Protein AF-A0A380ANF8-F1 (afdb_monomer_lite)

Secondary structure (DSSP, 8-state):
----HHHHHHHHHHHHHTTS--GGG---EEEEEETTTTEEEEEE-TTS---SSHHHHHHHHHHHHHHHHHHHHHHHHTT-PEEEEE--SSS-SEEEEE-S-----HHHHHHHHHHHHH-----SPPP-PPPPHHHHHHHHHTTTTSSEEEEEE-SHHHHHHHHHHHHHHHHHHHH-HHHHHHHHHTEE--TTS--SSSEETHHHHSS--HHHHHHHHHHT-GGGHHHHHHTTHHHHHHHHHHHHHHT-S-EEEEEE-----PPPP-----------------TTS---------PPP---------------------------------------

Foldseek 3Di:
DPPPVLVVLLVVLLVLLLLQDAVLQLSQWDKDADPVVQKIFIAGNPVSQDDLDPVRVVRSVVSSVSSVVSSQQLCVLQQFHKDKDADPDPGTGIMIGTDHGDDHNPVSNVVSSVCSVVDDDQLFADALDAQDPVNVVVVQVVCVPHLKGKDKDQDLVVLLVVLVVQLVCQLVCLLRLSSLQSSLVLEDLDPVDDDSGGDYPCSNVNDDDNVVSVCCCPLSPSVCSVVCVVVVVSNVVSNVSSVRSSNYSIDMDMDRDPPPDDDDDDDDDDDDDDDDDDDDDDPPPDDDDDDDDDDDDDDDDDDDDDDDDDDDDDDDDDDDDDDDDDDDDDDDDDDD

Radius of gyration: 26.99 Å; chains: 1; bounding box: 81×61×78 Å

Structure (mmCIF, N/CA/C/O backbone):
data_AF-A0A380ANF8-F1
#
_entry.id   AF-A0A380ANF8-F1
#
loop_
_atom_site.group_PDB
_atom_site.id
_atom_site.type_symbol
_atom_site.label_atom_id
_atom_site.label_alt_id
_atom_site.label_comp_id
_atom_site.label_asym_id
_atom_site.label_entity_id
_atom_site.label_seq_id
_atom_site.pdbx_PDB_ins_code
_atom_site.Cartn_x
_atom_site.Cartn_y
_atom_site.Cartn_z
_atom_site.occupancy
_atom_site.B_iso_or_equiv
_atom_site.auth_seq_id
_atom_site.auth_comp_id
_atom_site.auth_asym_id
_atom_site.auth_atom_id
_atom_site.pdbx_PDB_model_num
ATOM 1 N N . MET A 1 1 ? 20.528 -21.297 -20.628 1.00 42.06 1 MET A N 1
ATOM 2 C CA . MET A 1 1 ? 19.309 -20.733 -20.014 1.00 42.06 1 MET A CA 1
ATOM 3 C C . MET A 1 1 ? 19.573 -19.270 -19.718 1.00 42.06 1 MET A C 1
ATOM 5 O O . MET A 1 1 ? 20.268 -18.966 -18.759 1.00 42.06 1 MET A O 1
ATOM 9 N N . THR A 1 2 ? 19.124 -18.373 -20.590 1.00 47.69 2 THR A N 1
ATOM 10 C CA . THR A 1 2 ? 19.230 -16.928 -20.368 1.00 47.69 2 THR A CA 1
ATOM 11 C C . THR A 1 2 ? 18.183 -16.575 -19.318 1.00 47.69 2 THR A C 1
ATOM 13 O O . THR A 1 2 ? 16.993 -16.635 -19.606 1.00 47.69 2 THR A O 1
ATOM 16 N N . GLN A 1 3 ? 18.601 -16.318 -18.077 1.00 57.50 3 GLN A N 1
ATOM 17 C CA . GLN A 1 3 ? 17.704 -15.770 -17.058 1.00 57.50 3 GLN A CA 1
ATOM 18 C C . GLN A 1 3 ? 17.073 -14.495 -17.631 1.00 57.50 3 GLN A C 1
ATOM 20 O O . GLN A 1 3 ? 17.804 -13.592 -18.040 1.00 57.50 3 GLN A O 1
ATOM 25 N N . ASP A 1 4 ? 15.740 -14.426 -17.695 1.00 82.50 4 ASP A N 1
ATOM 26 C CA . ASP A 1 4 ? 15.052 -13.186 -18.055 1.00 82.50 4 ASP A CA 1
ATOM 27 C C . ASP A 1 4 ? 15.342 -12.166 -16.948 1.00 82.50 4 ASP A C 1
ATOM 29 O O . ASP A 1 4 ? 14.744 -12.199 -15.871 1.00 82.50 4 ASP A O 1
ATOM 33 N N . LEU A 1 5 ? 16.326 -11.295 -17.195 1.00 87.56 5 LEU A N 1
ATOM 34 C CA . LEU A 1 5 ? 16.776 -10.264 -16.256 1.00 87.56 5 LEU A CA 1
ATOM 35 C C . LEU A 1 5 ? 15.604 -9.401 -15.777 1.00 87.56 5 LEU A C 1
ATOM 37 O O . LEU A 1 5 ? 15.584 -8.977 -14.623 1.00 87.56 5 LEU A O 1
ATOM 41 N N . PHE A 1 6 ? 14.603 -9.201 -16.639 1.00 93.94 6 PHE A N 1
ATOM 42 C CA . PHE A 1 6 ? 13.384 -8.499 -16.274 1.00 93.94 6 PHE A CA 1
ATOM 43 C C . PHE A 1 6 ? 12.559 -9.281 -15.249 1.00 93.94 6 PHE A C 1
ATOM 45 O O . PHE A 1 6 ? 12.148 -8.703 -14.250 1.00 93.94 6 PHE A O 1
ATOM 52 N N . ALA A 1 7 ? 12.337 -10.584 -15.450 1.00 94.00 7 ALA A N 1
ATOM 53 C CA . ALA A 1 7 ? 11.575 -11.404 -14.507 1.00 94.00 7 ALA A CA 1
ATOM 54 C C . ALA A 1 7 ? 12.236 -11.437 -13.118 1.00 94.00 7 ALA A C 1
ATOM 56 O O . ALA A 1 7 ? 11.549 -11.344 -12.101 1.00 94.00 7 ALA A O 1
ATOM 57 N N . ALA A 1 8 ? 13.571 -11.491 -13.067 1.00 94.12 8 ALA A N 1
ATOM 58 C CA . ALA A 1 8 ? 14.316 -11.399 -11.813 1.00 94.12 8 ALA A CA 1
ATOM 59 C C . ALA A 1 8 ? 14.151 -10.025 -11.135 1.00 94.12 8 ALA A C 1
ATOM 61 O O . ALA A 1 8 ? 13.889 -9.963 -9.932 1.00 94.12 8 ALA A O 1
ATOM 62 N N . ALA A 1 9 ? 14.255 -8.929 -11.896 1.00 96.25 9 ALA A N 1
ATOM 63 C CA . ALA A 1 9 ? 14.026 -7.577 -11.382 1.00 96.25 9 ALA A CA 1
ATOM 64 C C . ALA A 1 9 ? 12.574 -7.377 -10.911 1.00 96.25 9 ALA A C 1
ATOM 66 O O . ALA A 1 9 ? 12.342 -6.780 -9.861 1.00 96.25 9 ALA A O 1
ATOM 67 N N . LEU A 1 10 ? 11.603 -7.926 -11.647 1.00 97.75 10 LEU A N 1
ATOM 68 C CA . LEU A 1 10 ? 10.187 -7.905 -11.295 1.00 97.75 10 LEU A CA 1
ATOM 69 C C . LEU A 1 10 ? 9.947 -8.620 -9.967 1.00 97.75 10 LEU A C 1
ATOM 71 O O . LEU A 1 10 ? 9.291 -8.055 -9.098 1.00 97.75 10 LEU A O 1
ATOM 75 N N . GLN A 1 11 ? 10.505 -9.818 -9.781 1.00 97.50 11 GLN A N 1
ATOM 76 C CA . GLN A 1 11 ? 10.357 -10.562 -8.530 1.00 97.50 11 GLN A CA 1
ATOM 77 C C . GLN A 1 11 ? 10.924 -9.781 -7.336 1.00 97.50 11 GLN A C 1
ATOM 79 O O . GLN A 1 11 ? 10.231 -9.611 -6.336 1.00 97.50 11 GLN A O 1
ATOM 84 N N . GLN A 1 12 ? 12.135 -9.226 -7.462 1.00 97.56 12 GLN A N 1
ATOM 85 C CA . GLN A 1 12 ? 12.732 -8.399 -6.404 1.00 97.56 12 GLN A CA 1
ATOM 86 C C . GLN A 1 12 ? 11.874 -7.170 -6.084 1.00 97.56 12 GLN A C 1
ATOM 88 O O . GLN A 1 12 ? 11.664 -6.832 -4.918 1.00 97.56 12 GLN A O 1
ATOM 93 N N . ALA A 1 13 ? 11.349 -6.508 -7.116 1.00 98.44 13 ALA A N 1
ATOM 94 C CA . ALA A 1 13 ? 10.482 -5.356 -6.938 1.00 98.44 13 ALA A CA 1
ATOM 95 C C . ALA A 1 13 ? 9.154 -5.745 -6.264 1.00 98.44 13 ALA A C 1
ATOM 97 O O . ALA A 1 13 ? 8.689 -5.005 -5.402 1.00 98.44 13 ALA A O 1
ATOM 98 N N . VAL A 1 14 ? 8.574 -6.912 -6.572 1.00 98.31 14 VAL A N 1
ATOM 99 C CA . VAL A 1 14 ? 7.374 -7.447 -5.899 1.00 98.31 14 VAL A CA 1
ATOM 100 C C . VAL A 1 14 ? 7.630 -7.707 -4.415 1.00 98.31 14 VAL A C 1
ATOM 102 O O . VAL A 1 14 ? 6.806 -7.314 -3.584 1.00 98.31 14 VAL A O 1
ATOM 105 N N . ASP A 1 15 ? 8.765 -8.319 -4.074 1.00 97.62 15 ASP A N 1
ATOM 106 C CA . ASP A 1 15 ? 9.126 -8.660 -2.691 1.00 97.62 15 ASP A CA 1
ATOM 107 C C . ASP A 1 15 ? 9.247 -7.418 -1.795 1.00 97.62 15 ASP A C 1
ATOM 109 O O . ASP A 1 15 ? 8.950 -7.466 -0.599 1.00 97.62 15 ASP A O 1
ATOM 113 N N . ILE A 1 16 ? 9.613 -6.278 -2.382 1.00 98.31 16 ILE A N 1
ATOM 114 C CA . ILE A 1 16 ? 9.647 -4.983 -1.699 1.00 98.31 16 ILE A CA 1
ATOM 115 C C . ILE A 1 16 ? 8.263 -4.313 -1.750 1.00 98.31 16 ILE A C 1
ATOM 117 O O . ILE A 1 16 ? 7.737 -3.891 -0.718 1.00 98.31 16 ILE A O 1
ATOM 121 N N . ALA A 1 17 ? 7.637 -4.241 -2.929 1.00 98.31 17 ALA A N 1
ATOM 122 C CA . ALA A 1 17 ? 6.385 -3.522 -3.165 1.00 98.31 17 ALA A CA 1
ATOM 123 C C . ALA A 1 17 ? 5.196 -4.089 -2.377 1.00 98.31 17 ALA A C 1
ATOM 125 O O . ALA A 1 17 ? 4.292 -3.329 -2.024 1.00 98.31 17 ALA A O 1
ATOM 126 N N . ARG A 1 18 ? 5.206 -5.384 -2.014 1.00 96.75 18 ARG A N 1
ATOM 127 C CA . ARG A 1 18 ? 4.188 -5.999 -1.131 1.00 96.75 18 ARG A CA 1
ATOM 128 C C . ARG A 1 18 ? 4.051 -5.316 0.237 1.00 96.75 18 ARG A C 1
ATOM 130 O O . ARG A 1 18 ? 3.068 -5.547 0.929 1.00 96.75 18 ARG A O 1
ATOM 137 N N . GLN A 1 19 ? 4.997 -4.462 0.628 1.00 96.56 19 GLN A N 1
ATOM 138 C CA . GLN A 1 19 ? 4.916 -3.639 1.841 1.00 96.56 19 GLN A CA 1
ATOM 139 C C . GLN A 1 19 ? 4.041 -2.381 1.679 1.00 96.56 19 GLN A C 1
ATOM 141 O O . GLN A 1 19 ? 3.907 -1.580 2.617 1.00 96.56 19 GLN A O 1
ATOM 146 N N . ALA A 1 20 ? 3.434 -2.183 0.505 1.00 97.19 20 ALA A N 1
ATOM 147 C CA . ALA A 1 20 ? 2.438 -1.149 0.279 1.00 97.19 20 ALA A CA 1
ATOM 148 C C . ALA A 1 20 ? 1.319 -1.210 1.342 1.00 97.19 20 ALA A C 1
ATOM 150 O O . ALA A 1 20 ? 0.868 -2.288 1.733 1.00 97.19 20 ALA A O 1
ATOM 151 N N . PRO A 1 21 ? 0.852 -0.064 1.863 1.00 96.31 21 PRO A N 1
ATOM 152 C CA . PRO A 1 21 ? -0.270 -0.052 2.788 1.00 96.31 21 PRO A CA 1
ATOM 153 C C . PRO A 1 21 ? -1.567 -0.465 2.079 1.00 96.31 21 PRO A C 1
ATOM 155 O O . PRO A 1 21 ? -1.837 -0.061 0.950 1.00 96.31 21 PRO A O 1
ATOM 158 N N . SER A 1 22 ? -2.409 -1.218 2.784 1.00 95.88 22 SER A N 1
ATOM 159 C CA . SER A 1 22 ? -3.764 -1.560 2.343 1.00 95.88 22 SER A CA 1
ATOM 160 C C . SER A 1 22 ? -4.745 -1.560 3.513 1.00 95.88 22 SER A C 1
ATOM 162 O O . SER A 1 22 ? -4.345 -1.732 4.672 1.00 95.88 22 SER A O 1
ATOM 164 N N . SER A 1 23 ? -6.035 -1.358 3.234 1.00 91.81 23 SER A N 1
ATOM 165 C CA . SER A 1 23 ? -7.080 -1.458 4.262 1.00 91.81 23 SER A CA 1
ATOM 166 C C . SER A 1 23 ? -7.048 -2.829 4.917 1.00 91.81 23 SER A C 1
ATOM 168 O O . SER A 1 23 ? -6.838 -3.842 4.251 1.00 91.81 23 SER A O 1
ATOM 170 N N . HIS A 1 24 ? -7.145 -2.844 6.247 1.00 91.56 24 HIS A N 1
ATOM 171 C CA . HIS A 1 24 ? -6.992 -4.044 7.079 1.00 91.56 24 HIS A CA 1
ATOM 172 C C . HIS A 1 24 ? -5.680 -4.811 6.867 1.00 91.56 24 HIS A C 1
ATOM 174 O O . HIS A 1 24 ? -5.546 -5.915 7.380 1.00 91.56 24 HIS A O 1
ATOM 180 N N . ASN A 1 25 ? -4.710 -4.234 6.148 1.00 95.56 25 ASN A N 1
ATOM 181 C CA . ASN A 1 25 ? -3.545 -4.940 5.625 1.00 95.56 25 ASN A CA 1
ATOM 182 C C . ASN A 1 25 ? -3.929 -6.208 4.826 1.00 95.56 25 ASN A C 1
ATOM 184 O O . ASN A 1 25 ? -3.264 -7.240 4.931 1.00 95.56 25 ASN A O 1
ATOM 188 N N . CYS A 1 26 ? -5.039 -6.156 4.075 1.00 95.81 26 CYS A N 1
ATOM 189 C CA . CYS A 1 26 ? -5.561 -7.303 3.327 1.00 95.81 26 CYS A CA 1
ATOM 190 C C . CYS A 1 26 ? -4.715 -7.670 2.100 1.00 95.81 26 CYS A C 1
ATOM 192 O O . CYS A 1 26 ? -4.770 -8.818 1.669 1.00 95.81 26 CYS A O 1
ATOM 194 N N . GLN A 1 27 ? -3.913 -6.730 1.583 1.00 96.75 27 GLN A N 1
ATOM 195 C CA . GLN A 1 27 ? -3.060 -6.893 0.397 1.00 96.75 27 GLN A CA 1
ATOM 196 C C . GLN A 1 27 ? -3.869 -7.391 -0.810 1.00 96.75 27 GLN A C 1
ATOM 198 O O . GLN A 1 27 ? -3.704 -8.527 -1.252 1.00 96.75 27 GLN A O 1
ATOM 203 N N . PRO A 1 28 ? -4.790 -6.562 -1.334 1.00 96.88 28 PRO A N 1
ATOM 204 C CA . PRO A 1 28 ? -5.820 -7.006 -2.266 1.00 96.88 28 PRO A CA 1
ATOM 205 C C . PRO A 1 28 ? -5.309 -7.129 -3.707 1.00 96.88 28 PRO A C 1
ATOM 207 O O . PRO A 1 28 ? -6.118 -7.145 -4.625 1.00 96.88 28 PRO A O 1
ATOM 210 N N . TRP A 1 29 ? -3.999 -7.152 -3.943 1.00 97.25 29 TRP A N 1
ATOM 211 C CA . TRP A 1 29 ? -3.413 -7.204 -5.280 1.00 97.25 29 TRP A CA 1
ATOM 212 C C . TRP A 1 29 ? -3.116 -8.643 -5.704 1.00 97.25 29 TRP A C 1
ATOM 214 O O . TRP A 1 29 ? -2.606 -9.455 -4.936 1.00 97.25 29 TRP A O 1
ATOM 224 N N . SER A 1 30 ? -3.384 -8.935 -6.971 1.00 96.44 30 SER A N 1
ATOM 225 C CA . SER A 1 30 ? -2.952 -10.144 -7.664 1.00 96.44 30 SER A CA 1
ATOM 226 C C . SER A 1 30 ? -2.144 -9.730 -8.886 1.00 96.44 30 SER A C 1
ATOM 228 O O . SER A 1 30 ? -2.654 -9.014 -9.750 1.00 96.44 30 SER A O 1
ATOM 230 N N . LEU A 1 31 ? -0.881 -10.149 -8.935 1.00 97.00 31 LEU A N 1
ATOM 231 C CA . LEU A 1 31 ? 0.023 -9.883 -10.045 1.00 97.00 31 LEU A CA 1
ATOM 232 C C . LEU A 1 31 ? 0.268 -11.184 -10.811 1.00 97.00 31 LEU A C 1
ATOM 234 O O . LEU A 1 31 ? 0.620 -12.198 -10.212 1.00 97.00 31 LEU A O 1
ATOM 238 N N . HIS A 1 32 ? 0.102 -11.144 -12.127 1.00 96.44 32 HIS A N 1
ATOM 239 C CA . HIS A 1 32 ? 0.449 -12.236 -13.030 1.00 96.44 32 HIS A CA 1
ATOM 240 C C . HIS A 1 32 ? 1.442 -11.720 -14.067 1.00 96.44 32 HIS A C 1
ATOM 242 O O . HIS A 1 32 ? 1.232 -10.635 -14.605 1.00 96.44 32 HIS A O 1
ATOM 248 N N . TYR A 1 33 ? 2.481 -12.492 -14.376 1.00 96.94 33 TYR A N 1
ATOM 249 C CA . TYR A 1 33 ? 3.428 -12.194 -15.448 1.00 96.94 33 TYR A CA 1
ATOM 250 C C . TYR A 1 33 ? 3.683 -13.455 -16.270 1.00 96.94 33 TYR A C 1
ATOM 252 O O . TYR A 1 33 ? 4.029 -14.499 -15.724 1.00 96.94 33 TYR A O 1
ATOM 260 N N . ASP A 1 34 ? 3.481 -13.337 -17.575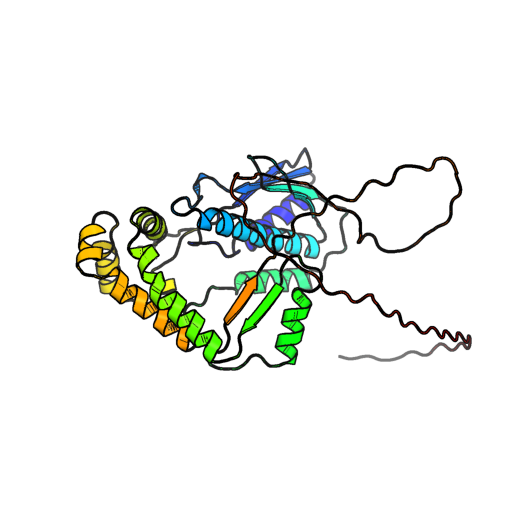 1.00 95.62 34 ASP A N 1
ATOM 261 C CA . ASP A 1 34 ? 3.801 -14.345 -18.574 1.00 95.62 34 ASP A CA 1
ATOM 262 C C . ASP A 1 34 ? 5.166 -13.992 -19.178 1.00 95.62 34 ASP A C 1
ATOM 264 O O . ASP A 1 34 ? 5.313 -12.944 -19.816 1.00 95.62 34 ASP A O 1
ATOM 268 N N . ALA A 1 35 ? 6.169 -14.836 -18.925 1.00 92.12 35 ALA A N 1
ATOM 269 C CA . ALA A 1 35 ? 7.541 -14.606 -19.369 1.00 92.12 35 ALA A CA 1
ATOM 270 C C . ALA A 1 35 ? 7.714 -14.805 -20.882 1.00 92.12 35 ALA A C 1
ATOM 272 O O . ALA A 1 35 ? 8.518 -14.100 -21.492 1.00 92.12 35 ALA A O 1
ATOM 273 N N . ASP A 1 36 ? 6.930 -15.700 -21.487 1.00 91.31 36 ASP A N 1
ATOM 274 C CA . ASP A 1 36 ? 6.995 -15.994 -22.919 1.00 91.31 36 ASP A CA 1
ATOM 275 C C . ASP A 1 36 ? 6.350 -14.855 -23.715 1.00 91.31 36 ASP A C 1
ATOM 277 O O . ASP A 1 36 ? 6.944 -14.312 -24.648 1.00 91.31 36 ASP A O 1
ATOM 281 N N . ALA A 1 37 ? 5.160 -14.418 -23.292 1.00 93.62 37 ALA A N 1
ATOM 282 C CA . ALA A 1 37 ? 4.463 -13.280 -23.891 1.00 93.62 37 ALA A CA 1
ATOM 283 C C . ALA A 1 37 ? 5.028 -11.917 -23.450 1.00 93.62 37 ALA A C 1
ATOM 285 O O . ALA A 1 37 ? 4.625 -10.881 -23.986 1.00 93.62 37 ALA A O 1
ATOM 286 N N . ARG A 1 38 ? 5.925 -11.902 -22.453 1.00 94.75 38 ARG A N 1
ATOM 287 C CA . ARG A 1 38 ? 6.490 -10.702 -21.810 1.00 94.75 38 ARG A CA 1
ATOM 288 C C . ARG A 1 38 ? 5.417 -9.686 -21.423 1.00 94.75 38 ARG A C 1
ATOM 290 O O . ARG A 1 38 ? 5.560 -8.482 -21.640 1.00 94.75 38 ARG A O 1
ATOM 297 N N . CYS A 1 39 ? 4.319 -10.174 -20.856 1.00 96.19 39 CYS A N 1
ATOM 298 C CA . CYS A 1 39 ? 3.182 -9.346 -20.480 1.00 96.19 39 CYS A CA 1
ATOM 299 C C . CYS A 1 39 ? 2.666 -9.720 -19.095 1.00 96.19 39 CYS A C 1
ATOM 301 O O . CYS A 1 39 ? 2.641 -10.884 -18.702 1.00 96.19 39 CYS A O 1
ATOM 303 N N . GLY A 1 40 ? 2.243 -8.718 -18.338 1.00 96.88 40 GLY A N 1
ATOM 304 C CA . GLY A 1 40 ? 1.709 -8.893 -17.003 1.00 96.88 40 GLY A CA 1
ATOM 305 C C . GLY A 1 40 ? 0.407 -8.146 -16.789 1.00 96.88 40 GLY A C 1
ATOM 306 O O . GLY A 1 40 ? 0.017 -7.268 -17.560 1.00 96.88 40 GLY A O 1
ATOM 307 N N . ARG A 1 41 ? -0.302 -8.543 -15.737 1.00 97.50 41 ARG A N 1
ATOM 308 C CA . ARG A 1 41 ? -1.602 -7.996 -15.349 1.00 97.50 41 ARG A CA 1
ATOM 309 C C . ARG A 1 41 ? -1.644 -7.813 -13.842 1.00 97.50 41 ARG A C 1
ATOM 311 O O . ARG A 1 41 ? -1.165 -8.670 -13.101 1.00 97.50 41 ARG A O 1
ATOM 318 N N . LEU A 1 42 ? -2.253 -6.716 -13.407 1.00 97.75 42 LEU A N 1
ATOM 319 C CA . LEU A 1 42 ? -2.595 -6.471 -12.008 1.00 97.75 42 LEU A CA 1
ATOM 320 C C . LEU A 1 42 ? -4.113 -6.505 -11.860 1.00 97.75 42 LEU A C 1
ATOM 322 O O . LEU A 1 42 ? -4.824 -5.808 -12.581 1.00 97.75 42 LEU A O 1
ATOM 326 N N . ALA A 1 43 ? -4.610 -7.274 -10.903 1.00 96.19 43 ALA A N 1
ATOM 327 C CA . ALA A 1 43 ? -6.026 -7.396 -10.587 1.00 96.19 43 ALA A CA 1
ATOM 328 C C . ALA A 1 43 ? -6.271 -7.276 -9.079 1.00 96.19 43 ALA A C 1
ATOM 330 O O . ALA A 1 43 ? -5.339 -7.364 -8.279 1.00 96.19 43 ALA A O 1
ATOM 331 N N . ILE A 1 44 ? -7.540 -7.118 -8.693 1.00 94.38 44 ILE A N 1
ATOM 332 C CA . ILE A 1 44 ? -7.946 -7.315 -7.298 1.00 94.38 44 ILE A CA 1
ATOM 333 C C . ILE A 1 44 ? -7.983 -8.820 -7.012 1.00 94.38 44 ILE A C 1
ATOM 335 O O . ILE A 1 44 ? -8.734 -9.551 -7.664 1.00 94.38 44 ILE A O 1
ATOM 339 N N . ASP A 1 45 ? -7.237 -9.274 -6.006 1.00 94.81 45 ASP A N 1
ATOM 340 C CA . ASP A 1 45 ? -7.378 -10.617 -5.449 1.00 94.81 45 ASP A CA 1
ATOM 341 C C . ASP A 1 45 ? -8.729 -10.735 -4.733 1.00 94.81 45 ASP A C 1
ATOM 343 O O . ASP A 1 45 ? -8.935 -10.248 -3.618 1.00 94.81 45 ASP A O 1
ATOM 347 N N . ARG A 1 46 ? -9.668 -11.427 -5.380 1.00 91.44 46 ARG A N 1
ATOM 348 C CA . ARG A 1 46 ? -11.019 -11.640 -4.852 1.00 91.44 46 ARG A CA 1
ATOM 349 C C . ARG A 1 46 ? -11.039 -12.479 -3.575 1.00 91.44 46 ARG A C 1
ATOM 351 O O . ARG A 1 46 ? -12.003 -12.365 -2.826 1.00 91.44 46 ARG A O 1
ATOM 358 N N . ARG A 1 47 ? -9.998 -13.271 -3.294 1.00 92.69 47 ARG A N 1
ATOM 359 C CA . ARG A 1 47 ? -9.883 -14.056 -2.050 1.00 92.69 47 ARG A CA 1
ATOM 360 C C . ARG A 1 47 ? -9.569 -13.179 -0.841 1.00 92.69 47 ARG A C 1
ATOM 362 O O . ARG A 1 47 ? -9.895 -13.555 0.279 1.00 92.69 47 ARG A O 1
ATOM 369 N N . ARG A 1 48 ? -8.954 -12.019 -1.076 1.00 93.19 48 ARG A N 1
ATOM 370 C CA . ARG A 1 48 ? -8.572 -11.026 -0.061 1.00 93.19 48 ARG A CA 1
ATOM 371 C C . ARG A 1 48 ? -9.454 -9.777 -0.105 1.00 93.19 48 ARG A C 1
ATOM 373 O O . ARG A 1 48 ? -9.168 -8.797 0.577 1.00 93.19 48 ARG A O 1
ATOM 380 N N . ALA A 1 49 ? -10.506 -9.793 -0.924 1.00 92.69 49 ALA A N 1
ATOM 381 C CA . ALA A 1 49 ? -11.340 -8.629 -1.145 1.00 92.69 49 ALA A CA 1
ATOM 382 C C . ALA A 1 49 ? -12.222 -8.319 0.071 1.00 92.69 49 ALA A C 1
ATOM 384 O O . ALA A 1 49 ? -12.932 -9.182 0.583 1.00 92.69 49 ALA A O 1
ATOM 385 N N . LEU A 1 50 ? -12.220 -7.051 0.464 1.00 93.62 50 LEU A N 1
ATOM 386 C CA . LEU A 1 50 ? -13.103 -6.480 1.470 1.00 93.62 50 LEU A CA 1
ATOM 387 C C . LEU A 1 50 ? -14.429 -6.078 0.816 1.00 93.62 50 LEU A C 1
ATOM 389 O O . LEU A 1 50 ? -14.445 -5.302 -0.141 1.00 93.62 50 LEU A O 1
ATOM 393 N N . GLN A 1 51 ? -15.542 -6.622 1.301 1.00 93.81 51 GLN A N 1
ATOM 394 C CA . GLN A 1 51 ? -16.856 -6.521 0.653 1.00 93.81 51 GLN A CA 1
ATOM 395 C C . GLN A 1 51 ? -17.949 -6.012 1.591 1.00 93.81 51 GLN A C 1
ATOM 397 O O . GL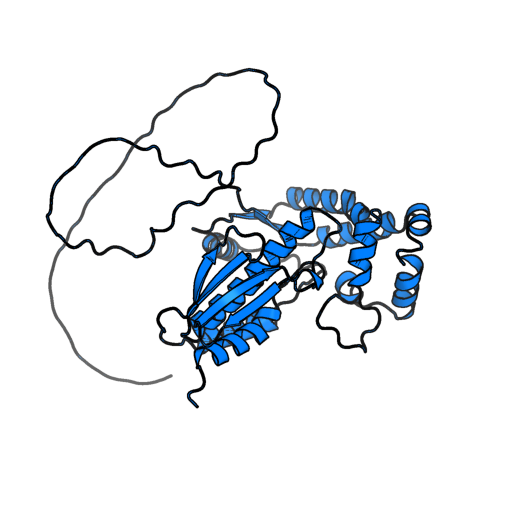N A 1 51 ? -19.101 -5.874 1.179 1.00 93.81 51 GLN A O 1
ATOM 402 N N . SER A 1 52 ? -17.622 -5.748 2.856 1.00 91.94 52 SER A N 1
ATOM 403 C CA . SER A 1 52 ? -18.629 -5.360 3.842 1.00 91.94 52 SER A CA 1
ATOM 404 C C . SER A 1 52 ? -19.254 -3.991 3.591 1.00 91.9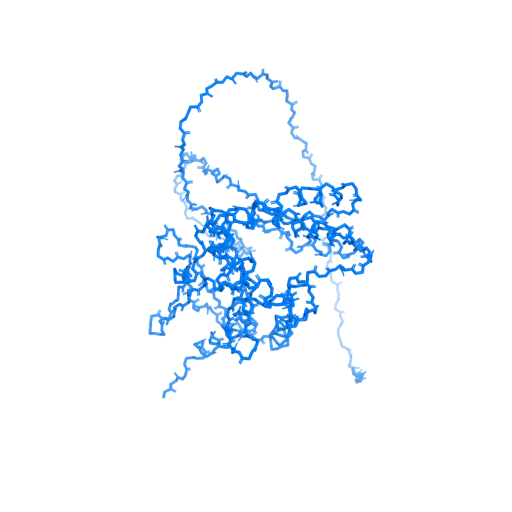4 52 SER A C 1
ATOM 406 O O . SER A 1 52 ? -20.418 -3.794 3.926 1.00 91.94 52 SER A O 1
ATOM 408 N N . LEU A 1 53 ? -18.511 -3.063 2.983 1.00 90.12 53 LEU A N 1
ATOM 409 C CA . LEU A 1 53 ? -18.961 -1.705 2.700 1.00 90.12 53 LEU A CA 1
ATOM 410 C C . LEU A 1 53 ? -18.576 -1.290 1.272 1.00 90.12 53 LEU A C 1
ATOM 412 O O . LEU A 1 53 ? -17.448 -1.550 0.848 1.00 90.12 53 LEU A O 1
ATOM 416 N N . PRO A 1 54 ? -19.434 -0.544 0.547 1.00 87.75 54 PRO A N 1
ATOM 417 C CA . PRO A 1 54 ? -19.111 -0.055 -0.798 1.00 87.75 54 PRO A CA 1
ATOM 418 C C . PRO A 1 54 ? -17.873 0.854 -0.871 1.00 87.75 54 PRO A C 1
ATOM 420 O O . PRO A 1 54 ? -17.292 1.037 -1.939 1.00 87.75 54 PRO A O 1
ATOM 423 N N . SER A 1 55 ? -17.472 1.484 0.239 1.00 87.19 55 SER A N 1
ATOM 424 C CA . SER A 1 55 ? -16.246 2.291 0.293 1.00 87.19 55 SER A CA 1
ATOM 425 C C . SER A 1 55 ? -14.978 1.450 0.159 1.00 87.19 55 SER A C 1
ATOM 427 O O . SER A 1 55 ? -13.997 1.949 -0.392 1.00 87.19 55 SER A O 1
ATOM 429 N N . LEU A 1 56 ? -15.004 0.186 0.592 1.00 90.31 56 LEU A N 1
ATOM 430 C CA . LEU A 1 56 ? -13.820 -0.671 0.658 1.00 90.31 56 LEU A CA 1
ATOM 431 C C . LEU A 1 56 ? -13.298 -1.048 -0.725 1.00 90.31 56 LEU A C 1
ATOM 433 O O . LEU A 1 56 ? -12.091 -1.150 -0.906 1.00 90.31 56 LEU A O 1
ATOM 437 N N . GLU A 1 57 ? -14.166 -1.145 -1.734 1.00 90.06 57 GLU A N 1
ATOM 438 C CA . GLU A 1 57 ? -13.720 -1.331 -3.118 1.00 90.06 57 GLU A CA 1
ATOM 439 C C . GLU A 1 57 ? -12.810 -0.183 -3.576 1.00 90.06 57 GLU A C 1
ATOM 441 O O . GLU A 1 57 ? -11.742 -0.418 -4.140 1.00 90.06 57 GLU A O 1
ATOM 446 N N . ARG A 1 58 ? -13.174 1.068 -3.262 1.00 90.56 58 ARG A N 1
ATOM 447 C CA . ARG A 1 58 ? -12.331 2.230 -3.584 1.00 90.56 58 ARG A CA 1
ATOM 448 C C . ARG A 1 58 ? -11.010 2.196 -2.824 1.00 90.56 58 ARG A C 1
ATOM 450 O O . ARG A 1 58 ? -9.978 2.536 -3.393 1.00 90.56 58 ARG A O 1
ATOM 457 N N . GLU A 1 59 ? -11.029 1.780 -1.563 1.00 92.94 59 GLU A N 1
ATOM 458 C CA . GLU A 1 59 ? -9.815 1.633 -0.758 1.00 92.94 59 GLU A CA 1
ATOM 459 C C . GLU A 1 59 ? -8.889 0.535 -1.291 1.00 92.94 59 GLU A C 1
ATOM 461 O O . GLU A 1 59 ? -7.673 0.723 -1.342 1.00 92.94 59 GLU A O 1
ATOM 466 N N . MET A 1 60 ? -9.446 -0.579 -1.768 1.00 94.38 60 MET A N 1
ATOM 467 C CA . MET A 1 60 ? -8.676 -1.645 -2.407 1.00 94.38 60 MET A CA 1
ATOM 468 C C . MET A 1 60 ? -8.069 -1.203 -3.737 1.00 94.38 60 MET A C 1
ATOM 470 O O . MET A 1 60 ? -6.907 -1.509 -3.997 1.00 94.38 60 MET A O 1
ATOM 474 N N . LEU A 1 61 ? -8.808 -0.446 -4.554 1.00 93.56 61 LEU A N 1
ATOM 475 C CA . LEU A 1 61 ? -8.277 0.138 -5.789 1.00 93.56 61 LEU A CA 1
ATOM 476 C C . LEU A 1 61 ? -7.101 1.079 -5.499 1.00 93.56 61 LEU A C 1
ATOM 478 O O . LEU A 1 61 ? -6.062 0.971 -6.147 1.00 93.56 61 LEU A O 1
ATOM 482 N N . MET A 1 62 ? -7.226 1.946 -4.487 1.00 94.19 62 MET A N 1
ATOM 483 C CA . MET A 1 62 ? -6.114 2.793 -4.036 1.00 94.19 62 MET A CA 1
ATOM 484 C C . MET A 1 62 ? -4.928 1.953 -3.552 1.00 94.19 62 MET A C 1
ATOM 486 O O . MET A 1 62 ? -3.792 2.243 -3.912 1.00 94.19 62 MET A O 1
ATOM 490 N N . SER A 1 63 ? -5.184 0.881 -2.799 1.00 96.69 63 SER A N 1
ATOM 491 C CA . SER A 1 63 ? -4.142 -0.033 -2.312 1.00 96.69 63 SER A CA 1
ATOM 492 C C . SER A 1 63 ? -3.376 -0.695 -3.466 1.00 96.69 63 SER A C 1
ATOM 494 O O . SER A 1 63 ? -2.149 -0.733 -3.445 1.00 96.69 63 SER A O 1
ATOM 496 N N . CYS A 1 64 ? -4.083 -1.164 -4.501 1.00 96.94 64 CYS A N 1
ATOM 497 C CA . CYS A 1 64 ? -3.465 -1.724 -5.706 1.00 96.94 64 CYS A CA 1
ATOM 498 C C . CYS A 1 64 ? -2.647 -0.673 -6.467 1.00 96.94 64 CYS A C 1
ATOM 500 O O . CYS A 1 64 ? -1.568 -0.988 -6.959 1.00 96.94 64 CYS A O 1
ATOM 502 N N . GLY A 1 65 ? -3.133 0.571 -6.531 1.00 95.81 65 GLY A N 1
ATOM 503 C CA . GLY A 1 65 ? -2.397 1.686 -7.124 1.00 95.81 65 GLY A CA 1
ATOM 504 C C . GLY A 1 65 ? -1.082 1.974 -6.399 1.00 95.81 65 GLY A C 1
ATOM 505 O O . GLY A 1 65 ? -0.054 2.108 -7.049 1.00 95.81 65 GLY A O 1
ATOM 506 N N . ILE A 1 66 ? -1.084 1.992 -5.061 1.00 97.19 66 ILE A N 1
ATOM 507 C CA . ILE A 1 66 ? 0.141 2.206 -4.269 1.00 97.19 66 ILE A CA 1
ATOM 508 C C . ILE A 1 66 ? 1.130 1.049 -4.462 1.00 97.19 66 ILE A C 1
ATOM 510 O O . ILE A 1 66 ? 2.317 1.288 -4.666 1.00 97.19 66 ILE A O 1
ATOM 514 N N . PHE A 1 67 ? 0.645 -0.198 -4.433 1.00 98.56 67 PHE A N 1
ATOM 515 C CA . PHE A 1 67 ? 1.465 -1.376 -4.726 1.00 98.56 67 PHE A CA 1
ATOM 516 C C . PHE A 1 67 ? 2.122 -1.284 -6.108 1.00 98.56 67 PHE A C 1
ATOM 518 O O . PHE A 1 67 ? 3.326 -1.502 -6.238 1.00 98.56 67 PHE A O 1
ATOM 525 N N . PHE A 1 68 ? 1.348 -0.929 -7.134 1.00 98.31 68 PHE A N 1
ATOM 526 C CA . PHE A 1 68 ? 1.862 -0.816 -8.494 1.00 98.31 68 PHE A CA 1
ATOM 527 C C . PHE A 1 68 ? 2.839 0.348 -8.664 1.00 98.31 68 PHE A C 1
ATOM 529 O O . PHE A 1 68 ? 3.829 0.205 -9.373 1.00 98.31 68 PHE A O 1
ATOM 536 N N . GLU A 1 69 ? 2.608 1.471 -7.985 1.00 97.12 69 GLU A N 1
ATOM 537 C CA . GLU A 1 69 ? 3.535 2.604 -7.988 1.00 97.12 69 GLU A CA 1
ATOM 538 C C . GLU A 1 69 ? 4.886 2.213 -7.376 1.00 97.12 69 GLU A C 1
ATOM 540 O O . GLU A 1 69 ? 5.928 2.479 -7.970 1.00 97.12 69 GLU A O 1
ATOM 545 N N . TYR A 1 70 ? 4.888 1.505 -6.238 1.00 98.50 70 TYR A N 1
ATOM 546 C CA . TYR A 1 70 ? 6.125 0.976 -5.646 1.00 98.50 70 TYR A CA 1
ATOM 547 C C . TYR A 1 70 ? 6.849 0.044 -6.616 1.00 98.50 70 TYR A C 1
ATOM 549 O O . TYR A 1 70 ? 8.049 0.200 -6.841 1.00 98.50 70 TYR A O 1
ATOM 557 N N . LEU A 1 71 ? 6.111 -0.890 -7.220 1.00 98.62 71 LEU A N 1
ATOM 558 C CA . LEU A 1 71 ? 6.642 -1.832 -8.201 1.00 98.62 71 LEU A CA 1
ATOM 559 C C . LEU A 1 71 ? 7.283 -1.105 -9.395 1.00 98.62 71 LEU A C 1
ATOM 561 O O . LEU A 1 71 ? 8.425 -1.387 -9.751 1.00 98.62 71 LEU A O 1
ATOM 565 N N . SER A 1 72 ? 6.560 -0.152 -9.987 1.00 98.31 72 SER A N 1
ATOM 566 C CA . SER A 1 72 ? 6.997 0.620 -11.151 1.00 98.31 72 SER A CA 1
ATOM 567 C C . SER A 1 72 ? 8.213 1.492 -10.832 1.00 98.31 72 SER A C 1
ATOM 569 O O . SER A 1 72 ? 9.152 1.546 -11.623 1.00 98.31 72 SER A O 1
ATOM 571 N N . ALA A 1 73 ? 8.233 2.153 -9.672 1.00 98.31 73 ALA A N 1
ATOM 572 C CA . ALA A 1 73 ? 9.348 2.999 -9.257 1.00 98.31 73 ALA A CA 1
ATOM 573 C C . ALA A 1 73 ? 10.631 2.185 -9.011 1.00 98.31 73 ALA A C 1
ATOM 575 O O . ALA A 1 73 ? 11.700 2.563 -9.491 1.00 98.31 73 ALA A O 1
ATOM 576 N N . LEU A 1 74 ? 10.528 1.035 -8.335 1.00 98.75 74 LEU A N 1
ATOM 577 C CA . LEU A 1 74 ? 11.658 0.123 -8.124 1.00 98.75 74 LEU A CA 1
ATOM 578 C C . LEU A 1 74 ? 12.215 -0.390 -9.457 1.00 98.75 74 LEU A C 1
ATOM 580 O O . LEU A 1 74 ? 13.422 -0.337 -9.687 1.00 98.75 74 LEU A O 1
ATOM 584 N N . LEU A 1 75 ? 11.338 -0.816 -10.366 1.00 98.44 75 LEU A N 1
ATOM 585 C CA . LEU A 1 75 ? 11.722 -1.276 -11.700 1.00 98.44 75 LEU A CA 1
ATOM 586 C C . LEU A 1 75 ? 12.389 -0.181 -12.541 1.00 98.44 75 LEU A C 1
ATOM 588 O O . LEU A 1 75 ? 13.396 -0.448 -13.200 1.00 98.44 75 LEU A O 1
ATOM 592 N N . ASN A 1 76 ? 11.895 1.057 -12.468 1.00 98.19 76 ASN A N 1
ATOM 593 C CA . ASN A 1 76 ? 12.538 2.206 -13.105 1.00 98.19 76 ASN A CA 1
ATOM 594 C C . ASN A 1 76 ? 13.960 2.419 -12.566 1.00 98.19 76 ASN A C 1
ATOM 596 O O . ASN A 1 76 ? 14.900 2.504 -13.357 1.00 98.19 76 ASN A O 1
ATOM 600 N N . CYS A 1 77 ? 14.153 2.442 -11.241 1.00 98.19 77 CYS A N 1
ATOM 601 C CA . CYS A 1 77 ? 15.489 2.572 -10.646 1.00 98.19 77 CYS A CA 1
ATOM 602 C C . CYS A 1 77 ? 16.403 1.381 -10.988 1.00 98.19 77 CYS A C 1
ATOM 604 O O . CYS A 1 77 ? 17.614 1.544 -11.111 1.00 98.19 77 CYS A O 1
ATOM 606 N N . ALA A 1 78 ? 15.843 0.187 -11.191 1.00 97.50 78 ALA A N 1
ATOM 607 C CA . ALA A 1 78 ? 16.580 -0.997 -11.631 1.00 97.50 78 ALA A CA 1
ATOM 608 C C . ALA A 1 78 ? 16.928 -0.993 -13.136 1.00 97.50 78 ALA A C 1
ATOM 610 O O . ALA A 1 78 ? 17.559 -1.936 -13.613 1.00 97.50 78 ALA A O 1
ATOM 611 N N . GLY A 1 79 ? 16.531 0.036 -13.895 1.00 97.50 79 GLY A N 1
ATOM 612 C CA . GLY A 1 79 ? 16.762 0.120 -15.340 1.00 97.50 79 GLY A CA 1
ATOM 613 C C . GLY A 1 79 ? 15.841 -0.777 -16.176 1.00 97.50 79 GLY A C 1
ATOM 614 O O . GLY A 1 79 ? 16.102 -0.994 -17.358 1.00 97.50 79 GLY A O 1
ATOM 615 N N . SER A 1 80 ? 14.765 -1.297 -15.580 1.00 97.38 80 SER A N 1
ATOM 616 C CA . SER A 1 80 ? 13.798 -2.220 -16.194 1.00 97.38 80 SER A CA 1
ATOM 617 C C . SER A 1 80 ? 12.377 -1.634 -16.198 1.00 97.38 80 SER A C 1
ATOM 619 O O . SER A 1 80 ? 11.475 -2.234 -15.616 1.00 97.38 80 SER A O 1
ATOM 621 N N . PRO A 1 81 ? 12.155 -0.454 -16.807 1.00 97.69 81 PRO A N 1
ATOM 622 C CA . PRO A 1 81 ? 10.890 0.266 -16.712 1.00 97.69 81 PRO A CA 1
ATOM 623 C C . PRO A 1 81 ? 9.703 -0.522 -17.277 1.00 97.69 81 PRO A C 1
ATOM 625 O O . PRO A 1 81 ? 9.854 -1.414 -18.115 1.00 97.69 81 PRO A O 1
ATOM 628 N N . LEU A 1 82 ? 8.500 -0.143 -16.845 1.00 97.81 82 LEU A N 1
ATOM 629 C CA . LEU A 1 82 ? 7.241 -0.709 -17.326 1.00 97.81 82 LEU A CA 1
ATOM 630 C C . LEU A 1 82 ? 6.550 0.224 -18.321 1.00 97.81 82 LEU A C 1
ATOM 632 O O . LEU A 1 82 ? 6.363 1.408 -18.050 1.00 97.81 82 LEU A O 1
ATOM 636 N N . ALA A 1 83 ? 6.066 -0.339 -19.425 1.00 97.62 83 ALA A N 1
ATOM 637 C CA . ALA A 1 83 ? 4.990 0.250 -20.210 1.00 97.62 83 ALA A CA 1
ATOM 638 C C . ALA A 1 83 ? 3.674 -0.353 -19.718 1.00 97.62 83 ALA A C 1
ATOM 640 O O . ALA A 1 83 ? 3.534 -1.574 -19.676 1.00 97.62 83 ALA A O 1
ATOM 641 N N . TRP A 1 84 ? 2.702 0.474 -19.342 1.00 97.31 84 TRP A N 1
ATOM 642 C CA . TRP A 1 84 ? 1.439 -0.008 -18.790 1.00 97.31 84 TRP A CA 1
ATOM 643 C C . TRP A 1 84 ? 0.256 0.842 -19.238 1.00 97.31 84 TRP A C 1
ATOM 645 O O . TRP A 1 84 ? 0.408 1.980 -19.683 1.00 97.31 84 TRP A O 1
ATOM 655 N N . ARG A 1 85 ? -0.943 0.269 -19.138 1.00 95.50 85 ARG A N 1
ATOM 656 C CA . ARG A 1 85 ? -2.204 0.957 -19.424 1.00 95.50 85 ARG A CA 1
ATOM 657 C C . ARG A 1 85 ? -3.313 0.456 -18.513 1.00 95.50 85 ARG A C 1
ATOM 659 O O . ARG A 1 85 ? -3.327 -0.715 -18.135 1.00 95.50 85 ARG A O 1
ATOM 666 N N . TRP A 1 86 ? -4.262 1.336 -18.222 1.00 93.19 86 TRP A N 1
ATOM 667 C CA . TRP A 1 86 ? -5.519 0.955 -17.589 1.00 93.19 86 TRP A CA 1
ATOM 668 C C . TRP A 1 86 ? -6.328 0.040 -18.500 1.00 93.19 86 TRP A C 1
ATOM 670 O O . TRP A 1 86 ? -6.359 0.227 -19.718 1.00 93.19 86 TRP A O 1
ATOM 680 N N . GLU A 1 87 ? -7.013 -0.915 -17.891 1.00 92.81 87 GLU A N 1
ATOM 681 C CA . GLU A 1 87 ? -7.890 -1.849 -18.579 1.00 92.81 87 GLU A CA 1
ATOM 682 C C . GLU A 1 87 ? -9.320 -1.625 -18.086 1.00 92.81 87 GLU A C 1
ATOM 684 O O . GLU A 1 87 ? -9.578 -1.480 -16.894 1.00 92.81 87 GLU A O 1
ATOM 689 N N . ASN A 1 88 ? -10.272 -1.577 -19.017 1.00 76.62 88 ASN A N 1
ATOM 690 C CA . ASN A 1 88 ? -11.687 -1.327 -18.708 1.00 76.62 88 ASN A CA 1
ATOM 691 C C . ASN A 1 88 ? -12.482 -2.635 -18.541 1.00 76.62 88 ASN A C 1
ATOM 693 O O . ASN A 1 88 ? -13.695 -2.669 -18.748 1.00 76.62 88 ASN A O 1
ATOM 697 N N . GLY A 1 89 ? -11.789 -3.733 -18.230 1.00 73.88 89 GLY A N 1
ATOM 698 C CA . GLY A 1 89 ? -12.361 -5.071 -18.132 1.00 73.88 89 GLY A CA 1
ATOM 699 C C . GLY A 1 89 ? -12.678 -5.483 -16.689 1.00 73.88 89 GLY A C 1
ATOM 700 O O . GLY A 1 89 ? -12.052 -5.001 -15.750 1.00 73.88 89 GLY A O 1
ATOM 701 N N . PRO A 1 90 ? -13.598 -6.441 -16.477 1.00 72.69 90 PRO A N 1
ATOM 702 C CA . PRO A 1 90 ? -13.961 -6.901 -15.132 1.00 72.69 90 PRO A CA 1
ATOM 703 C C . PRO A 1 90 ? -12.850 -7.710 -14.439 1.00 72.69 90 PRO A C 1
ATOM 705 O O . PRO A 1 90 ? -12.914 -7.950 -13.232 1.00 72.69 90 PRO A O 1
ATOM 708 N N . THR A 1 91 ? -11.857 -8.177 -15.203 1.00 82.50 91 THR A N 1
ATOM 709 C CA . THR A 1 91 ? -10.891 -9.189 -14.749 1.00 82.50 91 THR A CA 1
ATOM 710 C C . THR A 1 91 ? -9.593 -8.632 -14.170 1.00 82.50 91 THR A C 1
ATOM 712 O O . THR A 1 91 ? -8.996 -9.281 -13.320 1.00 82.50 91 THR A O 1
ATOM 715 N N . HIS A 1 92 ? -9.133 -7.467 -14.626 1.00 91.56 92 HIS A N 1
ATOM 716 C CA . HIS A 1 92 ? -7.860 -6.880 -14.207 1.00 91.56 92 HIS A CA 1
ATOM 717 C C . HIS A 1 92 ? -7.908 -5.358 -14.362 1.00 91.56 92 HIS A C 1
ATOM 719 O O . HIS A 1 92 ? -8.664 -4.840 -15.178 1.00 91.56 92 HIS A O 1
ATOM 725 N N . LEU A 1 93 ? -7.135 -4.660 -13.532 1.00 94.06 93 LEU A N 1
ATOM 726 C CA . LEU A 1 93 ? -7.103 -3.201 -13.424 1.00 94.06 93 LEU A CA 1
ATOM 727 C C . LEU A 1 93 ? -6.206 -2.572 -14.490 1.00 94.06 93 LEU A C 1
ATOM 729 O O . LEU A 1 93 ? -6.538 -1.538 -15.065 1.00 94.06 93 LEU A O 1
ATOM 733 N N . LEU A 1 94 ? -5.049 -3.188 -14.727 1.00 96.62 94 LEU A N 1
ATOM 734 C CA . LEU A 1 94 ? -4.071 -2.728 -15.702 1.00 96.62 94 LEU A CA 1
ATOM 735 C C . LEU A 1 94 ? -3.304 -3.905 -16.299 1.00 96.62 94 LEU A C 1
ATOM 737 O O . LEU A 1 94 ? -3.171 -4.966 -15.676 1.00 96.62 94 LEU A O 1
ATOM 741 N N . SER A 1 95 ? -2.788 -3.673 -17.499 1.00 97.31 95 SER A N 1
ATOM 742 C CA . SER A 1 95 ? -1.810 -4.527 -18.166 1.00 97.31 95 SER A CA 1
ATOM 743 C C . SER A 1 95 ? -0.477 -3.794 -18.226 1.00 97.31 95 SER A C 1
ATOM 745 O O . SER A 1 95 ? -0.450 -2.575 -18.415 1.00 97.31 95 SER A O 1
ATOM 747 N N . PHE A 1 96 ? 0.623 -4.529 -18.106 1.00 97.94 96 PHE A N 1
ATOM 748 C CA . PHE A 1 96 ? 1.974 -3.995 -18.227 1.00 97.94 96 PHE A CA 1
ATOM 749 C C . PHE A 1 96 ? 2.874 -4.918 -19.047 1.00 97.94 96 PHE A C 1
ATOM 751 O O . PHE A 1 96 ? 2.613 -6.110 -19.186 1.00 97.94 96 PHE A O 1
ATOM 758 N N . ALA A 1 97 ? 3.943 -4.359 -19.591 1.00 97.75 97 ALA A N 1
ATOM 759 C CA . ALA A 1 97 ? 5.003 -5.068 -20.287 1.00 97.75 97 ALA A CA 1
ATOM 760 C C . ALA A 1 97 ? 6.343 -4.361 -20.016 1.00 97.75 97 ALA A C 1
ATOM 762 O O . ALA A 1 97 ? 6.344 -3.177 -19.661 1.00 97.75 97 ALA A O 1
ATOM 763 N N . PRO A 1 98 ? 7.483 -5.046 -20.187 1.00 97.44 98 PRO A N 1
ATOM 764 C CA . PRO A 1 98 ? 8.790 -4.402 -20.161 1.00 97.44 98 PRO A CA 1
ATOM 765 C C . PRO A 1 98 ? 8.859 -3.280 -21.207 1.00 97.44 98 PRO A C 1
ATOM 767 O O . PRO A 1 98 ? 8.543 -3.500 -22.378 1.00 97.44 98 PRO A O 1
ATOM 770 N N . ALA A 1 99 ? 9.278 -2.087 -20.796 1.00 96.56 99 ALA A N 1
ATOM 771 C CA . ALA A 1 99 ? 9.613 -0.990 -21.699 1.00 96.56 99 ALA A CA 1
ATOM 772 C C . ALA A 1 99 ? 11.096 -1.045 -22.108 1.00 96.56 99 ALA A C 1
ATOM 774 O O . ALA A 1 99 ? 11.834 -1.963 -21.742 1.00 96.56 99 ALA A O 1
ATOM 775 N N . ALA A 1 100 ? 11.533 -0.057 -22.896 1.00 95.25 100 ALA A N 1
ATOM 776 C CA . ALA A 1 100 ? 12.933 0.084 -23.277 1.00 95.25 100 ALA A CA 1
ATOM 777 C C . ALA A 1 100 ? 13.819 0.215 -22.019 1.00 95.25 100 ALA A C 1
ATOM 779 O O . ALA A 1 100 ? 13.538 1.084 -21.191 1.00 95.25 100 ALA A O 1
ATOM 780 N N . PRO A 1 101 ? 14.871 -0.612 -21.863 1.00 95.12 101 PRO A N 1
ATOM 781 C CA . PRO A 1 101 ? 15.769 -0.528 -20.718 1.00 95.12 101 PRO A CA 1
ATOM 782 C C . PRO A 1 101 ? 16.387 0.861 -20.558 1.00 95.12 101 PRO A C 1
ATOM 784 O O . PRO A 1 101 ? 16.684 1.544 -21.539 1.00 95.12 101 PRO A O 1
ATOM 787 N N . ALA A 1 102 ? 16.622 1.246 -19.309 1.00 94.69 102 ALA A N 1
ATOM 788 C CA . ALA A 1 102 ? 17.275 2.497 -18.945 1.00 94.69 102 ALA A CA 1
ATOM 789 C C . ALA A 1 102 ? 18.543 2.224 -18.128 1.00 94.69 102 ALA A C 1
ATOM 791 O O . ALA A 1 102 ? 18.748 1.120 -17.618 1.00 94.69 102 ALA A O 1
ATOM 792 N N . ALA A 1 103 ? 19.404 3.234 -17.987 1.00 96.50 103 ALA A N 1
ATOM 793 C CA . ALA A 1 103 ? 20.547 3.130 -17.090 1.00 96.50 103 ALA A CA 1
ATOM 794 C C . ALA A 1 103 ? 20.049 2.951 -15.640 1.00 96.50 103 ALA A C 1
ATOM 796 O O . ALA A 1 103 ? 19.234 3.757 -15.186 1.00 96.50 103 ALA A O 1
ATOM 797 N N . PRO A 1 104 ? 20.499 1.914 -14.910 1.00 96.94 104 PRO A N 1
ATOM 798 C CA . PRO A 1 104 ? 20.044 1.679 -13.547 1.00 96.94 104 PRO A CA 1
ATOM 799 C C . PRO A 1 104 ? 20.620 2.722 -12.586 1.00 96.94 104 PRO A C 1
ATOM 801 O O . PRO A 1 104 ? 21.828 2.962 -12.564 1.00 96.94 104 PRO A O 1
ATOM 804 N N . ASP A 1 105 ? 19.770 3.250 -11.711 1.00 98.00 105 ASP A N 1
ATOM 805 C CA . ASP A 1 105 ? 20.168 4.045 -10.553 1.00 98.00 105 ASP A CA 1
ATOM 806 C C . ASP A 1 105 ? 20.107 3.179 -9.288 1.00 98.00 105 ASP A C 1
ATOM 808 O O . ASP A 1 105 ? 19.100 3.077 -8.579 1.00 98.00 105 ASP A O 1
ATOM 812 N N . ARG A 1 106 ? 21.235 2.526 -8.997 1.00 97.19 106 ARG A N 1
ATOM 813 C CA . ARG A 1 106 ? 21.362 1.625 -7.843 1.00 97.19 106 ARG A CA 1
ATOM 814 C C . ARG A 1 106 ? 21.272 2.364 -6.507 1.00 97.19 106 ARG A C 1
ATOM 816 O O . ARG A 1 106 ? 20.895 1.747 -5.511 1.00 97.19 106 ARG A O 1
ATOM 823 N N . ALA A 1 107 ? 21.651 3.642 -6.461 1.00 98.31 107 ALA A N 1
ATOM 824 C CA . ALA A 1 107 ? 21.590 4.431 -5.236 1.00 98.31 107 ALA A CA 1
ATOM 825 C C . ALA A 1 107 ? 20.133 4.774 -4.910 1.00 98.31 107 ALA A C 1
ATOM 827 O O . ALA A 1 107 ? 19.677 4.450 -3.810 1.00 98.31 107 ALA A O 1
ATOM 828 N N . ALA A 1 108 ? 19.389 5.297 -5.890 1.00 97.94 108 ALA A N 1
ATOM 829 C CA . ALA A 1 108 ? 17.960 5.563 -5.752 1.00 97.94 108 ALA A CA 1
ATOM 830 C C . ALA A 1 108 ? 17.169 4.284 -5.448 1.00 97.94 108 ALA A C 1
ATOM 832 O O . ALA A 1 108 ? 16.321 4.290 -4.558 1.00 97.94 108 ALA A O 1
ATOM 833 N N . HIS A 1 109 ? 17.495 3.159 -6.100 1.00 98.38 109 HIS A N 1
ATOM 834 C CA . HIS A 1 109 ? 16.844 1.876 -5.820 1.00 98.38 109 HIS A CA 1
ATOM 835 C C . HIS A 1 109 ? 17.003 1.456 -4.351 1.00 98.38 109 HIS A C 1
ATOM 837 O O . HIS A 1 109 ? 16.027 1.090 -3.697 1.00 98.38 109 HIS A O 1
ATOM 843 N N . ARG A 1 110 ? 18.232 1.498 -3.812 1.00 98.50 110 ARG A N 1
ATOM 844 C CA . ARG A 1 110 ? 18.491 1.139 -2.406 1.00 98.50 110 ARG A CA 1
ATOM 845 C C . ARG A 1 110 ? 17.769 2.073 -1.443 1.00 98.50 110 ARG A C 1
ATOM 847 O O . ARG A 1 110 ? 17.162 1.593 -0.491 1.00 98.50 110 ARG A O 1
ATOM 854 N N . GLN A 1 111 ? 17.806 3.377 -1.711 1.00 98.44 111 GLN A N 1
ATOM 855 C CA . GLN A 1 111 ? 17.122 4.370 -0.890 1.00 98.44 111 GLN A CA 1
ATOM 856 C C . GLN A 1 111 ? 15.605 4.141 -0.883 1.00 98.44 111 GLN A C 1
ATOM 858 O O . GLN A 1 111 ? 14.994 4.126 0.182 1.00 98.44 111 GLN A O 1
ATOM 863 N N . LEU A 1 112 ? 14.995 3.906 -2.048 1.00 98.31 112 LEU A N 1
ATOM 864 C CA . LEU A 1 112 ? 13.564 3.635 -2.156 1.00 98.31 112 LEU A CA 1
ATOM 865 C C . LEU A 1 112 ? 13.174 2.342 -1.428 1.00 98.31 112 LEU A C 1
ATOM 867 O O . LEU A 1 112 ? 12.207 2.338 -0.670 1.00 98.31 112 LEU A O 1
ATOM 871 N N . ALA A 1 113 ? 13.943 1.265 -1.609 1.00 98.56 113 ALA A N 1
ATOM 872 C CA . ALA A 1 113 ? 13.703 -0.003 -0.924 1.00 98.56 113 ALA A CA 1
ATOM 873 C C . ALA A 1 113 ? 13.768 0.144 0.606 1.00 98.56 113 ALA A C 1
ATOM 875 O O . ALA A 1 113 ? 12.907 -0.381 1.312 1.00 98.56 113 ALA A O 1
ATOM 876 N N . GLN A 1 114 ? 14.746 0.904 1.111 1.00 98.38 114 GLN A N 1
ATOM 877 C CA . GLN A 1 114 ? 14.865 1.215 2.534 1.00 98.38 114 GLN A CA 1
ATOM 878 C C . GLN A 1 114 ? 13.659 2.020 3.036 1.00 98.38 114 GLN A C 1
ATOM 880 O O . GLN A 1 114 ? 13.038 1.632 4.022 1.00 98.38 114 GLN A O 1
ATOM 885 N N . LEU A 1 115 ? 13.273 3.091 2.334 1.00 98.06 115 LEU A N 1
ATOM 886 C CA . LEU A 1 115 ? 12.125 3.923 2.713 1.00 98.06 115 LEU A CA 1
ATOM 887 C C . LEU A 1 115 ? 10.811 3.129 2.735 1.00 98.06 115 LEU A C 1
ATOM 889 O O . LEU A 1 115 ? 9.994 3.318 3.636 1.00 98.06 115 LEU A O 1
ATOM 893 N N . ILE A 1 116 ? 10.607 2.225 1.770 1.00 97.75 116 ILE A N 1
ATOM 894 C CA . ILE A 1 116 ? 9.451 1.319 1.753 1.00 97.75 116 ILE A CA 1
ATOM 895 C C . ILE A 1 116 ? 9.484 0.384 2.970 1.00 97.75 116 ILE A C 1
ATOM 897 O O . ILE A 1 116 ? 8.447 0.205 3.609 1.00 97.75 116 ILE A O 1
ATOM 901 N N . GLY A 1 117 ? 10.658 -0.161 3.308 1.00 96.69 117 GLY A N 1
ATOM 902 C CA . GLY A 1 117 ? 10.854 -1.061 4.448 1.00 96.69 117 GLY A CA 1
ATOM 903 C C . GLY A 1 117 ? 10.664 -0.410 5.820 1.00 96.69 117 GLY A C 1
ATOM 904 O O . GLY A 1 117 ? 10.154 -1.035 6.746 1.00 96.69 117 GLY A O 1
ATOM 905 N N . GLU A 1 118 ? 11.039 0.859 5.966 1.00 96.56 118 GLU A N 1
ATOM 906 C CA . GLU A 1 118 ? 10.908 1.606 7.225 1.00 96.56 118 GLU A CA 1
ATOM 907 C C . GLU A 1 118 ? 9.494 2.177 7.438 1.00 96.56 118 GLU A C 1
ATOM 909 O O . GLU A 1 118 ? 9.071 2.464 8.570 1.00 96.56 118 GLU A O 1
ATOM 914 N N . ARG A 1 119 ? 8.727 2.347 6.353 1.00 94.44 119 ARG A N 1
ATOM 915 C CA . ARG A 1 119 ? 7.390 2.939 6.389 1.00 94.44 119 ARG A CA 1
ATOM 916 C C . ARG A 1 119 ? 6.413 2.053 7.161 1.00 94.44 119 ARG A C 1
ATOM 918 O O . ARG A 1 119 ? 6.071 0.945 6.765 1.00 94.44 119 ARG A O 1
ATOM 925 N N . HIS A 1 120 ? 5.794 2.631 8.184 1.00 90.06 120 HIS A N 1
ATOM 926 C CA . HIS A 1 120 ? 4.723 1.991 8.942 1.00 90.06 120 HIS A CA 1
ATOM 927 C C . HIS A 1 120 ? 3.569 2.960 9.221 1.00 90.06 120 HIS A C 1
ATOM 929 O O . HIS A 1 120 ? 3.716 4.182 9.224 1.00 90.06 120 HIS A O 1
ATOM 935 N N . THR A 1 121 ? 2.370 2.416 9.446 1.00 88.69 121 THR A N 1
ATOM 936 C CA . THR A 1 121 ? 1.197 3.224 9.806 1.00 88.69 121 THR A CA 1
ATOM 937 C C . THR A 1 121 ? 1.207 3.519 11.303 1.00 88.69 121 THR A C 1
ATOM 939 O O . THR A 1 121 ? 0.748 2.704 12.105 1.00 88.69 121 THR A O 1
ATOM 942 N N . ALA A 1 122 ? 1.675 4.706 11.688 1.00 85.88 122 ALA A N 1
ATOM 943 C CA . ALA A 1 122 ? 1.623 5.156 13.074 1.00 85.88 122 ALA A CA 1
ATOM 944 C C . ALA A 1 122 ? 0.222 5.682 13.447 1.00 85.88 122 ALA A C 1
ATOM 946 O O . ALA A 1 122 ? -0.321 6.621 12.853 1.00 85.88 122 ALA A O 1
ATOM 947 N N . ARG A 1 123 ? -0.394 5.058 14.460 1.00 82.94 123 ARG A N 1
ATOM 948 C CA . ARG A 1 123 ? -1.717 5.457 14.985 1.00 82.94 123 ARG A CA 1
ATOM 949 C C . ARG A 1 123 ? -1.649 6.267 16.279 1.00 82.94 123 ARG A C 1
ATOM 951 O O . ARG A 1 123 ? -2.655 6.868 16.653 1.00 82.94 123 ARG A O 1
ATOM 958 N N . ALA A 1 124 ? -0.473 6.352 16.899 1.00 79.75 124 ALA A N 1
ATOM 959 C CA . ALA A 1 124 ? -0.220 7.204 18.055 1.00 79.75 124 ALA A CA 1
ATOM 960 C C . ALA A 1 124 ? -0.353 8.704 17.718 1.00 79.75 124 ALA A C 1
ATOM 962 O O . ALA A 1 124 ? -0.499 9.102 16.554 1.00 79.75 124 ALA A O 1
ATOM 963 N N . ALA A 1 125 ? -0.343 9.539 18.756 1.00 80.56 125 ALA A N 1
ATOM 964 C CA . ALA A 1 125 ? -0.202 10.978 18.581 1.00 80.56 125 ALA A CA 1
ATOM 965 C C . ALA A 1 125 ? 1.212 11.290 18.064 1.00 80.56 125 ALA A C 1
ATOM 967 O O . ALA A 1 125 ? 2.191 10.742 18.563 1.00 80.56 125 ALA A O 1
ATOM 968 N N . TYR A 1 126 ? 1.298 12.162 17.061 1.00 82.94 126 TYR A N 1
ATOM 969 C CA . TYR A 1 126 ? 2.571 12.714 16.600 1.00 82.94 126 TYR A CA 1
ATOM 970 C C . TYR A 1 126 ? 2.988 13.868 17.514 1.00 82.94 126 TYR A C 1
ATOM 972 O O . TYR A 1 126 ? 2.133 14.491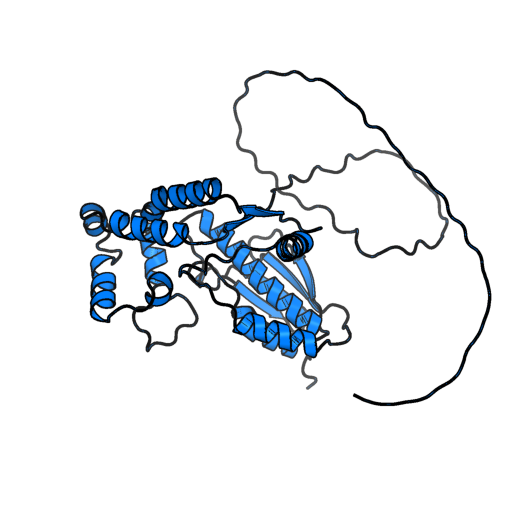 18.148 1.00 82.94 126 TYR A O 1
ATOM 980 N N . GLN A 1 127 ? 4.285 14.181 17.550 1.00 85.06 127 GLN A N 1
ATOM 981 C CA . GLN A 1 127 ? 4.765 15.409 18.188 1.00 85.06 127 GLN A CA 1
ATOM 982 C C . GLN A 1 127 ? 4.079 16.629 17.553 1.00 85.06 127 GLN A C 1
ATOM 984 O O . GLN A 1 127 ? 3.842 16.609 16.346 1.00 85.06 127 GLN A O 1
ATOM 989 N N . PRO A 1 128 ? 3.763 17.691 18.313 1.00 82.56 128 PRO A N 1
ATOM 990 C CA . PRO A 1 128 ? 3.002 18.837 17.816 1.00 82.56 128 PRO A CA 1
ATOM 991 C C . PRO A 1 128 ? 3.817 19.788 16.914 1.00 82.56 128 PRO A C 1
ATOM 993 O O . PRO A 1 128 ? 3.412 20.931 16.714 1.00 82.56 128 PRO A O 1
ATOM 996 N N . THR A 1 129 ? 4.942 19.337 16.358 1.00 85.75 129 THR A N 1
ATOM 997 C CA . THR A 1 129 ? 5.812 20.127 15.482 1.00 85.75 129 THR A CA 1
ATOM 998 C C . THR A 1 129 ? 5.073 20.498 14.190 1.00 85.75 129 THR A C 1
ATOM 1000 O O . THR A 1 129 ? 4.614 19.600 13.476 1.00 85.75 129 THR A O 1
ATOM 1003 N N . PRO A 1 130 ? 4.918 21.796 13.870 1.00 82.69 130 PRO A N 1
ATOM 1004 C CA . PRO A 1 130 ? 4.248 22.217 12.648 1.00 82.69 130 PRO A CA 1
ATOM 1005 C C . PRO A 1 130 ? 5.099 21.904 11.413 1.00 82.69 130 PRO A C 1
ATOM 1007 O O . PRO A 1 130 ? 6.327 21.957 11.456 1.00 82.69 130 PRO A O 1
ATOM 1010 N N . ILE A 1 131 ? 4.427 21.626 10.295 1.00 86.69 131 ILE A N 1
ATOM 1011 C CA . ILE A 1 131 ? 5.063 21.571 8.975 1.00 86.69 131 ILE A CA 1
ATOM 1012 C C . ILE A 1 131 ? 5.394 23.010 8.573 1.00 86.69 131 ILE A C 1
ATOM 1014 O O . ILE A 1 131 ? 4.488 23.849 8.523 1.00 86.69 131 ILE A O 1
ATOM 1018 N N . ASN A 1 132 ? 6.670 23.295 8.314 1.00 90.00 132 ASN A N 1
ATOM 1019 C CA . ASN A 1 132 ? 7.101 24.629 7.898 1.00 90.00 132 ASN A CA 1
ATOM 1020 C C . ASN A 1 132 ? 6.727 24.912 6.429 1.00 90.00 132 ASN A C 1
ATOM 1022 O O . ASN A 1 132 ? 6.306 24.018 5.693 1.00 90.00 132 ASN A O 1
ATOM 1026 N N . GLU A 1 133 ? 6.867 26.165 5.996 1.00 90.25 133 GLU A N 1
ATOM 1027 C CA . GLU A 1 133 ? 6.430 26.572 4.657 1.00 90.25 133 GLU A CA 1
ATOM 1028 C C . GLU A 1 133 ? 7.226 25.889 3.538 1.00 90.25 133 GLU A C 1
ATOM 1030 O O . GLU A 1 133 ? 6.644 25.430 2.561 1.00 90.25 133 GLU A O 1
ATOM 1035 N N . ALA A 1 134 ? 8.540 25.720 3.708 1.00 93.56 134 ALA A N 1
ATOM 1036 C CA . ALA A 1 134 ? 9.367 25.018 2.727 1.00 93.56 134 ALA A CA 1
ATOM 1037 C C . ALA A 1 134 ? 8.915 23.558 2.544 1.00 93.56 134 ALA A C 1
ATOM 1039 O O . ALA A 1 134 ? 8.750 23.093 1.419 1.00 93.56 134 ALA A O 1
ATOM 1040 N N . GLN A 1 135 ? 8.636 22.853 3.644 1.00 92.94 135 GLN A N 1
ATOM 1041 C CA . GLN A 1 135 ? 8.101 21.490 3.621 1.00 92.94 135 GLN A CA 1
ATOM 1042 C C . GLN A 1 135 ? 6.705 21.439 2.992 1.00 92.94 135 GLN A C 1
ATOM 1044 O O . GLN A 1 135 ? 6.398 20.514 2.243 1.00 92.94 135 GLN A O 1
ATOM 1049 N N . ARG A 1 136 ? 5.846 22.426 3.275 1.00 90.06 136 ARG A N 1
ATOM 1050 C CA . ARG A 1 136 ? 4.515 22.534 2.664 1.00 90.06 136 ARG A CA 1
ATOM 1051 C C . ARG A 1 136 ? 4.616 22.685 1.149 1.00 90.06 136 ARG A C 1
ATOM 1053 O O . ARG A 1 136 ? 3.929 21.950 0.444 1.00 90.06 136 ARG A O 1
ATOM 1060 N N . MET A 1 137 ? 5.473 23.583 0.673 1.00 91.31 137 MET A N 1
ATOM 1061 C CA . MET A 1 137 ? 5.701 23.803 -0.754 1.00 91.31 137 MET A CA 1
ATOM 1062 C C . MET A 1 137 ? 6.242 22.541 -1.425 1.00 91.31 137 MET A C 1
ATOM 1064 O O . MET A 1 137 ? 5.689 22.105 -2.428 1.00 91.31 137 MET A O 1
ATOM 1068 N N . GLN A 1 138 ? 7.238 21.884 -0.822 1.00 93.81 138 GLN A N 1
ATOM 1069 C CA . GLN A 1 138 ? 7.760 20.607 -1.320 1.00 93.81 138 GLN A CA 1
ATOM 1070 C C . GLN A 1 138 ? 6.659 19.547 -1.445 1.00 93.81 138 GLN A C 1
ATOM 1072 O O . GLN A 1 138 ? 6.550 18.891 -2.477 1.00 93.81 138 GLN A O 1
ATOM 1077 N N . LEU A 1 139 ? 5.809 19.403 -0.423 1.00 91.31 139 LEU A N 1
ATOM 1078 C CA . LEU A 1 139 ? 4.690 18.461 -0.453 1.00 91.31 139 LEU A CA 1
ATOM 1079 C C . LEU A 1 139 ? 3.655 18.809 -1.524 1.00 91.31 139 LEU A C 1
ATOM 1081 O O . LEU A 1 139 ? 3.088 17.899 -2.113 1.00 91.31 139 LEU A O 1
ATOM 1085 N N . GLN A 1 140 ? 3.388 20.092 -1.770 1.00 90.75 140 GLN A N 1
ATOM 1086 C CA . GLN A 1 140 ? 2.465 20.524 -2.821 1.00 90.75 140 GLN A CA 1
ATOM 1087 C C . GLN A 1 140 ? 3.024 20.229 -4.212 1.00 90.75 140 GLN A C 1
ATOM 1089 O O . GLN A 1 140 ? 2.305 19.660 -5.029 1.00 90.75 140 GLN A O 1
ATOM 1094 N N . THR A 1 141 ? 4.309 20.508 -4.443 1.00 92.94 141 THR A N 1
ATOM 1095 C CA . THR A 1 141 ? 4.969 20.246 -5.728 1.00 92.94 141 THR A CA 1
ATOM 1096 C C . THR A 1 141 ? 4.937 18.769 -6.120 1.00 92.94 141 THR A C 1
ATOM 1098 O O . THR A 1 141 ? 4.837 18.455 -7.300 1.00 92.94 141 THR A O 1
ATOM 1101 N N . LEU A 1 142 ? 4.924 17.841 -5.154 1.00 90.69 142 LEU A N 1
ATOM 1102 C CA . LEU A 1 142 ? 4.754 16.407 -5.442 1.00 90.69 142 LEU A CA 1
ATOM 1103 C C . LEU A 1 142 ? 3.404 16.059 -6.096 1.00 90.69 142 LEU A C 1
ATOM 1105 O O . LEU A 1 142 ? 3.271 14.986 -6.679 1.00 90.69 142 LEU A O 1
ATOM 1109 N N . PHE A 1 143 ? 2.397 16.927 -5.976 1.00 89.81 143 PHE A N 1
ATOM 1110 C CA . PHE A 1 143 ? 1.069 16.730 -6.559 1.00 89.81 143 PHE A CA 1
ATOM 1111 C C . PHE A 1 143 ? 0.866 17.525 -7.855 1.00 89.81 143 PHE A C 1
ATOM 1113 O O . PHE A 1 143 ? -0.145 17.306 -8.533 1.00 89.81 143 PHE A O 1
ATOM 1120 N N . ASP A 1 144 ? 1.805 18.398 -8.230 1.00 89.12 144 ASP A N 1
ATOM 1121 C CA . ASP A 1 144 ? 1.727 19.180 -9.462 1.00 89.12 144 ASP A CA 1
ATOM 1122 C C . ASP A 1 144 ? 1.691 18.252 -10.684 1.00 89.12 144 ASP A C 1
ATOM 1124 O O . ASP A 1 144 ? 2.473 17.314 -10.819 1.00 89.12 144 ASP A O 1
ATOM 1128 N N . GLY A 1 145 ? 0.724 18.481 -11.577 1.00 86.38 145 GLY A N 1
ATOM 1129 C CA . GLY A 1 145 ? 0.515 17.641 -12.762 1.00 86.38 145 GLY A CA 1
ATOM 1130 C C . GLY A 1 145 ? -0.134 16.276 -12.489 1.00 86.38 145 GLY A C 1
ATOM 1131 O O . GLY A 1 145 ? -0.423 15.548 -13.439 1.00 86.38 145 GLY A O 1
ATOM 1132 N N . THR A 1 146 ? -0.429 15.928 -11.232 1.00 88.12 146 THR A N 1
ATOM 1133 C CA . THR A 1 146 ? -1.136 14.682 -10.897 1.00 88.12 146 THR A CA 1
ATOM 1134 C C . THR A 1 146 ? -2.660 14.851 -10.958 1.00 88.12 146 THR A C 1
ATOM 1136 O O . THR A 1 146 ? -3.205 15.955 -10.931 1.00 88.12 146 THR A O 1
ATOM 1139 N N . ALA A 1 147 ? -3.393 13.735 -11.008 1.00 86.50 147 ALA A N 1
ATOM 1140 C CA . ALA A 1 147 ? -4.859 13.733 -10.918 1.00 86.50 147 ALA A CA 1
ATOM 1141 C C . ALA A 1 147 ? -5.393 13.949 -9.481 1.00 86.50 147 ALA A C 1
ATOM 1143 O O . ALA A 1 147 ? -6.606 13.884 -9.247 1.00 86.50 147 ALA A O 1
ATOM 1144 N N . SER A 1 148 ? -4.499 14.165 -8.514 1.00 87.25 148 SER A N 1
ATOM 1145 C CA . SER A 1 148 ? -4.812 14.317 -7.096 1.00 87.25 148 SER A CA 1
ATOM 1146 C C . SER A 1 148 ? -4.387 15.694 -6.602 1.00 87.25 148 SER A C 1
ATOM 1148 O O . SER A 1 148 ? -3.423 16.274 -7.081 1.00 87.25 148 SER A O 1
ATOM 1150 N N . SER A 1 149 ? -5.100 16.209 -5.608 1.00 88.38 149 SER A N 1
ATOM 1151 C CA . SER A 1 149 ? -4.753 17.453 -4.920 1.00 88.38 149 SER A CA 1
ATOM 1152 C C . SER A 1 149 ? -4.448 17.178 -3.451 1.00 88.38 149 SER A C 1
ATOM 1154 O O . SER A 1 149 ? -5.059 16.296 -2.835 1.00 88.38 149 SER A O 1
ATOM 1156 N N . LEU A 1 150 ? -3.514 17.945 -2.887 1.00 89.06 150 LEU A N 1
ATOM 1157 C CA . LEU A 1 150 ? -3.144 17.881 -1.478 1.00 89.06 150 LEU A CA 1
ATOM 1158 C C . LEU A 1 150 ? -3.629 19.131 -0.740 1.00 89.06 150 LEU A C 1
ATOM 1160 O O . LEU A 1 150 ? -3.240 20.252 -1.059 1.00 89.06 150 LEU A O 1
ATOM 1164 N N . SER A 1 151 ? -4.423 18.924 0.309 1.00 85.19 151 SER A N 1
ATOM 1165 C CA . SER A 1 151 ? -4.814 19.966 1.255 1.00 85.19 151 SER A CA 1
ATOM 1166 C C . SER A 1 151 ? -4.257 19.646 2.640 1.00 85.19 151 SER A C 1
ATOM 1168 O O . SER A 1 151 ? -4.587 18.620 3.239 1.00 85.19 151 SER A O 1
ATOM 1170 N N . ILE A 1 152 ? -3.437 20.546 3.184 1.00 84.12 152 ILE A N 1
ATOM 1171 C CA . ILE A 1 152 ? -2.857 20.416 4.528 1.00 84.12 152 ILE A CA 1
ATOM 1172 C C . ILE A 1 152 ? -3.560 21.406 5.458 1.00 84.12 152 ILE A C 1
ATOM 1174 O O . ILE A 1 152 ? -3.235 22.599 5.474 1.00 84.12 152 ILE A O 1
ATOM 1178 N N . ALA A 1 153 ? -4.506 20.898 6.250 1.00 75.88 153 ALA A N 1
ATOM 1179 C CA . ALA A 1 153 ? -5.203 21.680 7.265 1.00 75.88 153 ALA A CA 1
ATOM 1180 C C . ALA A 1 153 ? -4.271 21.950 8.458 1.00 75.88 153 ALA A C 1
ATOM 1182 O O . ALA A 1 153 ? -3.950 21.034 9.221 1.00 75.88 153 ALA A O 1
ATOM 1183 N N . GLY A 1 154 ? -3.823 23.202 8.589 1.00 70.88 154 GLY A N 1
ATOM 1184 C CA . GLY A 1 154 ? -2.977 23.660 9.696 1.00 70.88 154 GLY A CA 1
ATOM 1185 C C . GLY A 1 154 ? -3.749 24.331 10.833 1.00 70.88 154 GLY A C 1
ATOM 1186 O O . GLY A 1 154 ? -3.241 24.408 11.947 1.00 70.88 154 GLY A O 1
ATOM 1187 N N . ASP A 1 155 ? -4.978 24.795 10.586 1.00 79.69 155 ASP A N 1
ATOM 1188 C CA . ASP A 1 155 ? -5.745 25.515 11.596 1.00 79.69 155 ASP A CA 1
ATOM 1189 C C . ASP A 1 155 ? -6.430 24.566 12.595 1.00 79.69 155 ASP A C 1
ATOM 1191 O O . ASP A 1 155 ? -7.005 23.524 12.256 1.00 79.69 155 ASP A O 1
ATOM 1195 N N . GLU A 1 156 ? -6.399 24.960 13.866 1.00 81.62 156 GLU A N 1
ATOM 1196 C CA . GLU A 1 156 ? -6.970 24.201 14.982 1.00 81.62 156 GLU A CA 1
ATOM 1197 C C . GLU A 1 156 ? -8.477 23.937 14.797 1.00 81.62 156 GLU A C 1
ATOM 1199 O O . GLU A 1 156 ? -8.995 22.889 15.192 1.00 81.62 156 GLU A O 1
ATOM 1204 N N . ARG A 1 157 ? -9.206 24.849 14.138 1.00 86.12 157 ARG A N 1
ATOM 1205 C CA . ARG A 1 157 ? -10.646 24.695 13.890 1.00 86.12 157 ARG A CA 1
ATOM 1206 C C . ARG A 1 157 ? -10.924 23.558 12.906 1.00 86.12 157 ARG A C 1
ATOM 1208 O O . ARG A 1 157 ? -11.811 22.741 13.163 1.00 86.12 157 ARG A O 1
ATOM 1215 N N . ALA A 1 158 ? -10.193 23.466 11.799 1.00 84.00 158 ALA A N 1
ATOM 1216 C CA . ALA A 1 158 ? -10.286 22.354 10.858 1.00 84.00 158 ALA A CA 1
ATOM 1217 C C . ALA A 1 158 ? -9.923 21.024 11.528 1.00 84.00 158 ALA A C 1
ATOM 1219 O O . ALA A 1 158 ? -10.692 20.065 11.421 1.00 84.00 158 ALA A O 1
ATOM 1220 N N . ARG A 1 159 ? -8.837 20.988 12.312 1.00 82.25 159 ARG A N 1
ATOM 1221 C CA . ARG A 1 159 ? -8.440 19.800 13.087 1.00 82.25 159 ARG A CA 1
ATOM 1222 C C . ARG A 1 159 ? -9.547 19.331 14.031 1.00 82.25 159 ARG A C 1
ATOM 1224 O O . ARG A 1 159 ? -9.905 18.151 14.029 1.00 82.25 159 ARG A O 1
ATOM 1231 N N . ARG A 1 160 ? -10.156 20.251 14.787 1.00 84.69 160 ARG A N 1
ATOM 1232 C CA . ARG A 1 160 ? -11.292 19.948 15.673 1.00 84.69 160 ARG A CA 1
ATOM 1233 C C . ARG A 1 160 ? -12.498 19.416 14.910 1.00 84.69 160 ARG A C 1
ATOM 1235 O O . ARG A 1 160 ? -13.105 18.452 15.372 1.00 84.69 160 ARG A O 1
ATOM 1242 N N . ARG A 1 161 ? -12.832 19.987 13.747 1.00 88.06 161 ARG A N 1
ATOM 1243 C CA . ARG A 1 161 ? -13.939 19.497 12.905 1.00 88.06 161 ARG A CA 1
ATOM 1244 C C . ARG A 1 161 ? -13.704 18.060 12.443 1.00 88.06 161 ARG A C 1
ATOM 1246 O O . ARG A 1 161 ? -14.604 17.237 12.584 1.00 88.06 161 ARG A O 1
ATOM 1253 N N . VAL A 1 162 ? -12.500 17.728 11.975 1.00 85.69 162 VAL A N 1
ATOM 1254 C CA . VAL A 1 162 ? -12.154 16.352 11.572 1.00 85.69 162 VAL A CA 1
ATOM 1255 C C . VAL A 1 162 ? -12.192 15.394 12.766 1.00 85.69 162 VAL A C 1
ATOM 1257 O O . VAL A 1 162 ? -12.734 14.290 12.660 1.00 85.69 162 VAL A O 1
ATOM 1260 N N . ALA A 1 163 ? -11.670 15.810 13.924 1.00 83.00 163 ALA A N 1
ATOM 1261 C CA . ALA A 1 163 ? -11.712 15.002 15.140 1.00 83.00 163 ALA A CA 1
ATOM 1262 C C . ALA A 1 163 ? -13.155 14.745 15.607 1.00 83.00 163 ALA A C 1
ATOM 1264 O O . ALA A 1 163 ? -13.488 13.617 15.960 1.00 83.00 163 ALA A O 1
ATOM 1265 N N . GLN A 1 164 ? -14.028 15.757 15.563 1.00 85.06 164 GLN A N 1
ATOM 1266 C CA . GLN A 1 164 ? -15.451 15.615 15.885 1.00 85.06 164 GLN A CA 1
ATOM 1267 C C . GLN A 1 164 ? -16.176 14.720 14.880 1.00 85.06 164 GLN A C 1
ATOM 1269 O O . GLN A 1 164 ? -16.933 13.848 15.297 1.00 85.06 164 GLN A O 1
ATOM 1274 N N . LEU A 1 165 ? -15.929 14.895 13.579 1.00 87.50 165 LEU A N 1
ATOM 1275 C CA . LEU A 1 165 ? -16.502 14.041 12.539 1.00 87.50 165 LEU A CA 1
ATOM 1276 C C . LEU A 1 165 ? -16.117 12.577 12.772 1.00 87.50 165 LEU A C 1
ATOM 1278 O O . LEU A 1 165 ? -16.988 11.711 12.767 1.00 87.50 165 LEU A O 1
ATOM 1282 N N . THR A 1 166 ? -14.835 12.326 13.057 1.00 83.88 166 THR A N 1
ATOM 1283 C CA . THR A 1 166 ? -14.330 10.987 13.384 1.00 83.88 166 THR A CA 1
ATOM 1284 C C . THR A 1 166 ? -15.000 10.451 14.648 1.00 83.88 166 THR A C 1
ATOM 1286 O O . THR A 1 166 ? -15.541 9.357 14.621 1.00 83.88 166 THR A O 1
ATOM 1289 N N . ALA A 1 167 ? -15.015 11.213 15.746 1.00 78.56 167 ALA A N 1
ATOM 1290 C CA . ALA A 1 167 ? -15.590 10.769 17.017 1.00 78.56 167 ALA A CA 1
ATOM 1291 C C . ALA A 1 167 ? -17.086 10.430 16.905 1.00 78.56 167 ALA A C 1
ATOM 1293 O O . ALA A 1 167 ? -17.546 9.491 17.548 1.00 78.56 167 ALA A O 1
ATOM 1294 N N . ARG A 1 168 ? -17.833 11.173 16.076 1.00 82.06 168 ARG A N 1
ATOM 1295 C CA . ARG A 1 168 ? -19.262 10.928 15.830 1.00 82.06 168 ARG A CA 1
ATOM 1296 C C . ARG A 1 168 ? -19.519 9.632 15.061 1.00 82.06 168 ARG A C 1
ATOM 1298 O O . ARG A 1 168 ? -20.510 8.972 15.342 1.00 82.06 168 ARG A O 1
ATOM 1305 N N . HIS A 1 169 ? -18.652 9.276 14.112 1.00 83.81 169 HIS A N 1
ATOM 1306 C CA . HIS A 1 169 ? -18.924 8.190 13.162 1.00 83.81 169 HIS A CA 1
ATOM 1307 C C . HIS A 1 169 ? -18.049 6.947 13.359 1.00 83.81 169 HIS A C 1
ATOM 1309 O O . HIS A 1 169 ? -18.406 5.890 12.861 1.00 83.81 169 HIS A O 1
ATOM 1315 N N . ALA A 1 170 ? -16.952 7.011 14.121 1.00 77.44 170 ALA A N 1
ATOM 1316 C CA . ALA A 1 170 ? -16.048 5.871 14.321 1.00 77.44 170 ALA A CA 1
ATOM 1317 C C . ALA A 1 170 ? -16.735 4.659 14.972 1.00 77.44 170 ALA A C 1
ATOM 1319 O O . ALA A 1 170 ? -16.319 3.527 14.759 1.00 77.44 170 ALA A O 1
ATOM 1320 N N . ALA A 1 171 ? -17.792 4.881 15.759 1.00 75.06 171 ALA A N 1
ATOM 1321 C CA . ALA A 1 171 ? -18.570 3.799 16.359 1.00 75.06 171 ALA A CA 1
ATOM 1322 C C . ALA A 1 171 ? -19.471 3.061 15.349 1.00 75.06 171 ALA A C 1
ATOM 1324 O O . ALA A 1 171 ? -19.958 1.976 15.671 1.00 75.06 171 ALA A O 1
ATOM 1325 N N . LEU A 1 172 ? -19.705 3.625 14.154 1.00 80.94 172 LEU A N 1
ATOM 1326 C CA . LEU A 1 172 ? -20.551 3.006 13.132 1.00 80.94 172 LEU A CA 1
ATOM 1327 C C . LEU A 1 172 ? -19.929 1.711 12.610 1.00 80.94 172 LEU A C 1
ATOM 1329 O O . LEU A 1 172 ? -20.634 0.711 12.549 1.00 80.94 172 LEU A O 1
ATOM 1333 N N . ASP A 1 173 ? -18.616 1.686 12.372 1.00 76.19 173 ASP A N 1
ATOM 1334 C CA . ASP A 1 173 ? -17.913 0.482 11.900 1.00 76.19 173 ASP A CA 1
ATOM 1335 C C . ASP A 1 173 ? -18.026 -0.683 12.896 1.00 76.19 173 ASP A C 1
ATOM 1337 O O . ASP A 1 173 ? -18.185 -1.836 12.508 1.00 76.19 173 ASP A O 1
ATOM 1341 N N . PHE A 1 174 ? -17.991 -0.384 14.200 1.00 72.75 174 PHE A N 1
ATOM 1342 C CA . PHE A 1 174 ? -18.179 -1.373 15.268 1.00 72.75 174 PHE A CA 1
ATOM 1343 C C . PHE A 1 174 ? -19.643 -1.807 15.441 1.00 72.75 174 PHE A C 1
ATOM 1345 O O . PHE A 1 174 ? -19.911 -2.847 16.044 1.00 72.75 174 PHE A O 1
ATOM 1352 N N . SER A 1 175 ? -20.590 -0.987 14.985 1.00 79.12 175 SER A N 1
ATOM 1353 C CA . SER A 1 175 ? -22.029 -1.238 15.127 1.00 79.12 175 SER A CA 1
ATOM 1354 C C . SER A 1 175 ? -22.608 -1.959 13.910 1.00 79.12 175 SER A C 1
ATOM 1356 O O . SER A 1 175 ? -23.594 -2.687 14.044 1.00 79.12 175 SER A O 1
ATOM 1358 N N . ASP A 1 176 ? -21.987 -1.803 12.740 1.00 86.62 176 ASP A N 1
ATOM 1359 C CA . ASP A 1 176 ? -22.305 -2.575 11.548 1.00 86.62 176 ASP A CA 1
ATOM 1360 C C . ASP A 1 176 ? -21.765 -4.005 11.683 1.00 86.62 176 ASP A C 1
ATOM 1362 O O . ASP A 1 176 ? -20.566 -4.255 11.822 1.00 86.62 176 ASP A O 1
ATOM 1366 N N . ARG A 1 177 ? -22.673 -4.983 11.646 1.00 87.75 177 ARG A N 1
ATOM 1367 C CA . ARG A 1 177 ? -22.316 -6.389 11.848 1.00 87.75 177 ARG A CA 1
ATOM 1368 C C . ARG A 1 177 ? -21.419 -6.928 10.734 1.00 87.75 177 ARG A C 1
ATOM 1370 O O . ARG A 1 177 ? -20.547 -7.750 11.020 1.00 87.75 177 ARG A O 1
ATOM 1377 N N . GLN A 1 178 ? -21.669 -6.549 9.484 1.00 91.00 178 GLN A N 1
ATOM 1378 C CA . GLN A 1 178 ? -20.917 -7.068 8.345 1.00 91.00 178 GLN A CA 1
ATOM 1379 C C . GLN A 1 178 ? -19.512 -6.466 8.335 1.00 91.00 178 GLN A C 1
ATOM 1381 O O . GLN A 1 178 ? -18.542 -7.220 8.233 1.00 91.00 178 GLN A O 1
ATOM 1386 N N . ALA A 1 179 ? -19.408 -5.150 8.539 1.00 89.12 179 ALA A N 1
ATOM 1387 C CA . ALA A 1 179 ? -18.136 -4.437 8.613 1.00 89.12 179 ALA A CA 1
ATOM 1388 C C . ALA A 1 179 ? -17.292 -4.887 9.804 1.00 89.12 179 ALA A C 1
ATOM 1390 O O . ALA A 1 179 ? -16.091 -5.140 9.662 1.00 89.12 179 ALA A O 1
ATOM 1391 N N . TRP A 1 180 ? -17.913 -5.076 10.972 1.00 89.94 180 TRP A N 1
ATOM 1392 C CA . TRP A 1 180 ? -17.193 -5.559 12.141 1.00 89.94 180 TRP A CA 1
ATOM 1393 C C . TRP A 1 180 ? -16.731 -7.008 11.981 1.00 89.94 180 TRP A C 1
ATOM 1395 O O . TRP A 1 180 ? -15.598 -7.324 12.332 1.00 89.94 180 TRP A O 1
ATOM 1405 N N . ARG A 1 181 ? -17.562 -7.895 11.414 1.00 93.12 181 ARG A N 1
ATOM 1406 C CA . ARG A 1 181 ? -17.163 -9.287 11.147 1.00 93.12 181 ARG A CA 1
ATOM 1407 C C . ARG A 1 181 ? -15.958 -9.352 10.214 1.00 93.12 181 ARG A C 1
ATOM 1409 O O . ARG A 1 181 ? -15.015 -10.080 10.507 1.00 93.12 181 ARG A O 1
ATOM 1416 N N . GLU A 1 182 ? -15.993 -8.587 9.128 1.00 93.62 182 GLU A N 1
ATOM 1417 C CA . GLU A 1 182 ? -14.885 -8.483 8.178 1.00 93.62 182 GLU A CA 1
ATOM 1418 C C . GLU A 1 182 ? -13.641 -7.878 8.838 1.00 93.62 182 GLU A C 1
ATOM 1420 O O . GLU A 1 182 ? -12.554 -8.427 8.715 1.00 93.62 182 GLU A O 1
ATOM 1425 N N . THR A 1 183 ? -13.780 -6.818 9.636 1.00 91.75 183 THR A N 1
ATOM 1426 C CA . THR A 1 183 ? -12.643 -6.225 10.355 1.00 91.75 183 THR A CA 1
ATOM 1427 C C . THR A 1 183 ? -12.017 -7.203 11.342 1.00 91.75 183 THR A C 1
ATOM 1429 O O . THR A 1 183 ? -10.798 -7.367 11.372 1.00 91.75 183 THR A O 1
ATOM 1432 N N . TYR A 1 184 ? -12.850 -7.884 12.128 1.00 92.31 184 TYR A N 1
ATOM 1433 C CA . TYR A 1 184 ? -12.425 -8.839 13.141 1.00 92.31 184 TYR A CA 1
ATOM 1434 C C . TYR A 1 184 ? -11.646 -10.012 12.534 1.00 92.31 184 TYR A C 1
ATOM 1436 O O . TYR A 1 184 ? -10.685 -10.477 13.143 1.00 92.31 184 TYR A O 1
ATOM 1444 N N . GLN A 1 185 ? -11.994 -10.456 11.319 1.00 93.50 185 GLN A N 1
ATOM 1445 C CA . GLN A 1 185 ? -11.286 -11.548 10.638 1.00 93.50 185 GLN A CA 1
ATOM 1446 C C . GLN A 1 185 ? -9.834 -11.198 10.286 1.00 93.50 185 GLN A C 1
ATOM 1448 O O . GLN A 1 185 ? -9.030 -12.105 10.098 1.00 93.50 185 GLN A O 1
ATOM 1453 N N . TYR A 1 186 ? -9.495 -9.908 10.206 1.00 94.19 186 TYR A N 1
ATOM 1454 C CA . TYR A 1 186 ? -8.137 -9.410 9.975 1.00 94.19 186 TYR A CA 1
ATOM 1455 C C . TYR A 1 186 ? -7.405 -9.048 11.274 1.00 94.19 186 TYR A C 1
ATOM 1457 O O . TYR A 1 186 ? -6.235 -8.669 11.230 1.00 94.19 186 TYR A O 1
ATOM 1465 N N . ILE A 1 187 ? -8.041 -9.204 12.442 1.00 93.50 187 ILE A N 1
ATOM 1466 C CA . ILE A 1 187 ? -7.368 -9.038 13.732 1.00 93.50 187 ILE A CA 1
ATOM 1467 C C . ILE A 1 187 ? -6.625 -10.329 14.080 1.00 93.50 187 ILE A C 1
ATOM 1469 O O . ILE A 1 187 ? -7.211 -11.397 14.262 1.00 93.50 187 ILE A O 1
ATOM 1473 N N . ARG A 1 188 ? -5.306 -10.222 14.214 1.00 93.75 188 ARG A N 1
ATOM 1474 C CA . ARG A 1 188 ? -4.411 -11.316 14.592 1.00 93.75 188 ARG A CA 1
ATOM 1475 C C . ARG A 1 188 ? -4.208 -11.306 16.105 1.00 93.75 188 ARG A C 1
ATOM 1477 O O . ARG A 1 188 ? -3.469 -10.482 16.646 1.00 93.75 188 ARG A O 1
ATOM 1484 N N . PHE A 1 189 ? -4.884 -12.219 16.800 1.00 90.94 189 PHE A N 1
ATOM 1485 C CA . PHE A 1 189 ? -4.787 -12.349 18.261 1.00 90.94 189 PHE A CA 1
ATOM 1486 C C . PHE A 1 189 ? -3.561 -13.148 18.720 1.00 90.94 189 PHE A C 1
ATOM 1488 O O . PHE A 1 189 ? -3.083 -12.938 19.835 1.00 90.94 189 PHE A O 1
ATOM 1495 N N . ASN A 1 190 ? -3.040 -14.036 17.868 1.00 88.75 190 ASN A N 1
ATOM 1496 C CA . ASN A 1 190 ? -1.846 -14.826 18.144 1.00 88.75 190 ASN A CA 1
ATOM 1497 C C . ASN A 1 190 ? -0.631 -14.235 17.417 1.00 88.75 190 ASN A C 1
ATOM 1499 O O . ASN A 1 190 ? -0.492 -14.398 16.213 1.00 88.75 190 ASN A O 1
ATOM 1503 N N . GLU A 1 191 ? 0.256 -13.571 18.155 1.00 84.62 191 GLU A N 1
ATOM 1504 C CA . GLU A 1 191 ? 1.488 -12.971 17.612 1.00 84.62 191 GLU A CA 1
ATOM 1505 C C . GLU A 1 191 ? 2.565 -14.010 17.269 1.00 84.62 191 GLU A C 1
ATOM 1507 O O . GLU A 1 191 ? 3.499 -13.706 16.540 1.00 84.62 191 GLU A O 1
ATOM 1512 N N . ARG A 1 192 ? 2.443 -15.246 17.772 1.00 85.62 192 ARG A N 1
ATOM 1513 C CA . ARG A 1 192 ? 3.388 -16.328 17.452 1.00 85.62 192 ARG A CA 1
ATOM 1514 C C . ARG A 1 192 ? 3.114 -16.964 16.096 1.00 85.62 192 ARG A C 1
ATOM 1516 O O . ARG A 1 192 ? 3.942 -17.721 15.605 1.00 85.62 192 ARG A O 1
ATOM 1523 N N . GLN A 1 193 ? 1.936 -16.716 15.532 1.00 85.94 193 GLN A N 1
ATOM 1524 C CA . GLN A 1 193 ? 1.575 -17.228 14.225 1.00 85.94 193 GLN A CA 1
ATOM 1525 C C . GLN A 1 193 ? 2.013 -16.207 13.172 1.00 85.94 193 GLN A C 1
ATOM 1527 O O . GLN A 1 193 ? 1.465 -15.103 13.162 1.00 85.94 193 GLN A O 1
ATOM 1532 N N . PRO A 1 194 ? 2.974 -16.543 12.296 1.00 81.94 194 PRO A N 1
ATOM 1533 C CA . PRO A 1 194 ? 3.333 -15.659 11.204 1.00 81.94 194 PRO A CA 1
ATOM 1534 C C . PRO A 1 194 ? 2.131 -15.532 10.272 1.00 81.94 194 PRO A C 1
ATOM 1536 O O . PRO A 1 194 ? 1.559 -16.528 9.827 1.00 81.94 194 PRO A O 1
ATOM 1539 N N . THR A 1 195 ? 1.730 -14.297 10.002 1.00 85.75 195 THR A N 1
ATOM 1540 C CA . THR A 1 195 ? 0.684 -13.991 9.032 1.00 85.75 195 THR A CA 1
ATOM 1541 C C . THR A 1 195 ? 1.173 -12.884 8.130 1.00 85.75 195 THR A C 1
ATOM 1543 O O . THR A 1 195 ? 1.649 -11.861 8.619 1.00 85.75 195 THR A O 1
ATOM 1546 N N . ASP A 1 196 ? 1.026 -13.075 6.824 1.00 86.81 196 ASP A N 1
ATOM 1547 C CA . ASP A 1 196 ? 1.385 -12.039 5.861 1.00 86.81 196 ASP A CA 1
ATOM 1548 C C . ASP A 1 196 ? 0.440 -10.837 5.950 1.00 86.81 196 ASP A C 1
ATOM 1550 O O . ASP A 1 196 ? 0.852 -9.719 5.664 1.00 86.81 196 ASP A O 1
ATOM 1554 N N . ASP A 1 197 ? -0.817 -11.049 6.350 1.00 93.00 197 ASP A N 1
ATOM 1555 C CA . ASP A 1 197 ? -1.907 -10.076 6.303 1.00 93.00 197 ASP A CA 1
ATOM 1556 C C . ASP A 1 197 ? -2.552 -9.799 7.668 1.00 93.00 197 ASP A C 1
ATOM 1558 O O . ASP A 1 197 ? -2.291 -10.451 8.685 1.00 93.00 197 ASP A O 1
ATOM 1562 N N . GLY A 1 198 ? -3.447 -8.812 7.684 1.00 93.75 198 GLY A N 1
ATOM 1563 C CA . GLY A 1 198 ? -4.117 -8.398 8.909 1.00 93.75 198 GLY A CA 1
ATOM 1564 C C . GLY A 1 198 ? -3.226 -7.557 9.819 1.00 93.75 198 GLY A C 1
ATOM 1565 O O . GLY A 1 198 ? -2.162 -7.061 9.439 1.00 93.75 198 GLY A O 1
ATOM 1566 N N . PHE A 1 199 ? -3.691 -7.346 11.045 1.00 92.31 199 PHE A N 1
ATOM 1567 C CA . PHE A 1 199 ? -2.995 -6.531 12.032 1.00 92.31 199 PHE A CA 1
ATOM 1568 C C . PHE A 1 199 ? -3.251 -7.024 13.457 1.00 92.31 199 PHE A C 1
ATOM 1570 O O . PHE A 1 199 ? -4.281 -7.621 13.767 1.00 92.31 199 PHE A O 1
ATOM 1577 N N . HIS A 1 200 ? -2.326 -6.720 14.362 1.00 91.44 200 HIS A N 1
ATOM 1578 C CA . HIS A 1 200 ? -2.473 -7.003 15.784 1.00 91.44 200 HIS A CA 1
ATOM 1579 C C . HIS A 1 200 ? -3.177 -5.864 16.524 1.00 91.44 200 HIS A C 1
ATOM 1581 O O . HIS A 1 200 ? -3.143 -4.704 16.108 1.00 91.44 200 HIS A O 1
ATOM 1587 N N . LEU A 1 201 ? -3.756 -6.171 17.687 1.00 87.88 201 LEU A N 1
ATOM 1588 C CA . LEU A 1 201 ? -4.402 -5.162 18.535 1.00 87.88 201 LEU A CA 1
ATOM 1589 C C . LEU A 1 201 ? -3.458 -4.028 18.941 1.00 87.88 201 LEU A C 1
ATOM 1591 O O . LEU A 1 201 ? -3.899 -2.885 19.067 1.00 87.88 201 LEU A O 1
ATOM 1595 N N . HIS A 1 202 ? -2.164 -4.312 19.097 1.00 85.06 202 HIS A N 1
ATOM 1596 C CA . HIS A 1 202 ? -1.208 -3.281 19.472 1.00 85.06 202 HIS A CA 1
ATOM 1597 C C . HIS A 1 202 ? -0.976 -2.240 18.364 1.00 85.06 202 HIS A C 1
ATOM 1599 O O . HIS A 1 202 ? -0.650 -1.092 18.658 1.00 85.06 202 HIS A O 1
ATOM 1605 N N . HIS A 1 203 ? -1.255 -2.576 17.099 1.00 84.56 203 HIS A N 1
ATOM 1606 C CA . HIS A 1 203 ? -1.250 -1.606 15.999 1.00 84.56 203 HIS A CA 1
ATOM 1607 C C . HIS A 1 203 ? -2.397 -0.589 16.090 1.00 84.56 203 HIS A C 1
ATOM 1609 O O . HIS A 1 203 ? -2.313 0.468 15.460 1.00 84.56 203 HIS A O 1
ATOM 1615 N N . LEU A 1 204 ? -3.470 -0.905 16.830 1.00 81.00 204 LEU A N 1
ATOM 1616 C CA . LEU A 1 204 ? -4.612 -0.016 17.068 1.00 81.00 204 LEU A CA 1
ATOM 1617 C C . LEU A 1 204 ? -4.496 0.742 18.392 1.00 81.00 204 LEU A C 1
ATOM 1619 O O . LEU A 1 204 ? -4.798 1.933 18.438 1.00 81.00 204 LEU A O 1
ATOM 1623 N N . PHE A 1 205 ? -4.084 0.051 19.455 1.00 80.69 205 PHE A N 1
ATOM 1624 C CA . PHE A 1 205 ? -4.168 0.552 20.829 1.00 80.69 205 PHE A CA 1
ATOM 1625 C C . PHE A 1 205 ? -2.807 0.821 21.488 1.00 80.69 205 PHE A C 1
ATOM 1627 O O . PHE A 1 205 ? -2.779 1.288 22.624 1.00 80.69 205 PHE A O 1
ATOM 1634 N N . GLY A 1 206 ? -1.692 0.558 20.800 1.00 82.19 206 GLY A N 1
ATOM 1635 C CA . GLY A 1 206 ? -0.367 0.511 21.422 1.00 82.19 206 GLY A CA 1
ATOM 1636 C C . GLY A 1 206 ? -0.171 -0.767 22.250 1.00 82.19 206 GLY A C 1
ATOM 1637 O O . GLY A 1 206 ? -0.947 -1.712 22.110 1.00 82.19 206 GLY A O 1
ATOM 1638 N N . PRO A 1 207 ? 0.857 -0.844 23.108 1.00 84.56 207 PRO A N 1
ATOM 1639 C CA . PRO A 1 207 ? 1.087 -2.017 23.949 1.00 84.56 207 PRO A CA 1
ATOM 1640 C C . PRO A 1 207 ? -0.160 -2.385 24.770 1.00 84.56 207 PRO A C 1
ATOM 1642 O O . PRO A 1 207 ? -0.721 -1.552 25.478 1.00 84.56 207 PRO A O 1
ATOM 1645 N N . VAL A 1 208 ? -0.603 -3.641 24.671 1.00 85.50 208 VAL A N 1
ATOM 1646 C CA . VAL A 1 208 ? -1.788 -4.154 25.377 1.00 85.50 208 VAL A CA 1
ATOM 1647 C C . VAL A 1 208 ? -1.466 -5.447 26.116 1.00 85.50 208 VAL A C 1
ATOM 1649 O O . VAL A 1 208 ? -0.743 -6.305 25.605 1.00 85.50 208 VAL A O 1
ATOM 1652 N N . SER A 1 209 ? -2.034 -5.610 27.312 1.00 89.50 209 SER A N 1
ATOM 1653 C CA . SER A 1 209 ? -1.817 -6.804 28.132 1.00 89.50 209 SER A CA 1
ATOM 1654 C C . SER A 1 209 ? -2.475 -8.053 27.518 1.00 89.50 209 SER A C 1
ATOM 1656 O O . SER A 1 209 ? -3.493 -7.945 26.824 1.00 89.50 209 SER A O 1
ATOM 1658 N N . PRO A 1 210 ? -1.967 -9.268 27.803 1.00 90.69 210 PRO A N 1
ATOM 1659 C CA . PRO A 1 210 ? -2.608 -10.512 27.367 1.00 90.69 210 PRO A CA 1
ATOM 1660 C C . PRO A 1 210 ? -4.065 -10.647 27.837 1.00 90.69 210 PRO A C 1
ATOM 1662 O O . PRO A 1 210 ? -4.912 -11.141 27.092 1.00 90.69 210 PRO A O 1
ATOM 1665 N N . ALA A 1 211 ? -4.376 -10.158 29.043 1.00 91.88 211 ALA A N 1
ATOM 1666 C CA . ALA A 1 211 ? -5.737 -10.135 29.575 1.00 91.88 211 ALA A CA 1
ATOM 1667 C C . ALA A 1 211 ? -6.660 -9.245 28.730 1.00 91.88 211 ALA A C 1
ATOM 1669 O O . ALA A 1 211 ? -7.756 -9.668 28.364 1.00 91.88 211 ALA A O 1
ATOM 1670 N N . PHE A 1 212 ? -6.191 -8.054 28.342 1.00 88.94 212 PHE A N 1
ATOM 1671 C CA . PHE A 1 212 ? -6.938 -7.167 27.453 1.00 88.94 212 PHE A CA 1
ATOM 1672 C C . PHE A 1 212 ? -7.176 -7.807 26.081 1.00 88.94 212 PHE A C 1
ATOM 1674 O O . PHE A 1 212 ? -8.288 -7.731 25.565 1.00 88.94 212 PHE A O 1
ATOM 1681 N N . LYS A 1 213 ? -6.171 -8.485 25.507 1.00 90.00 213 LYS A N 1
ATOM 1682 C CA . LYS A 1 213 ? -6.318 -9.200 24.226 1.00 90.00 213 LYS A CA 1
ATOM 1683 C C . LYS A 1 213 ? -7.418 -10.264 24.302 1.00 90.00 213 LYS A C 1
ATOM 1685 O O . LYS A 1 213 ? -8.285 -10.289 23.432 1.00 90.00 213 LYS A O 1
ATOM 1690 N N . ARG A 1 214 ? -7.418 -11.099 25.352 1.00 92.06 214 ARG A N 1
ATOM 1691 C CA . ARG A 1 214 ? -8.448 -12.136 25.568 1.00 92.06 214 ARG A CA 1
ATOM 1692 C C . ARG A 1 214 ? -9.834 -11.535 25.777 1.00 92.06 214 ARG A C 1
ATOM 1694 O O . ARG A 1 214 ? -10.786 -11.978 25.143 1.00 92.06 214 ARG A O 1
ATOM 1701 N N . PHE A 1 215 ? -9.940 -10.508 26.621 1.00 91.31 215 PHE A N 1
ATOM 1702 C CA . PHE A 1 215 ? -11.192 -9.782 26.815 1.00 91.31 215 PHE A CA 1
ATOM 1703 C C . PHE A 1 215 ? -11.719 -9.240 25.485 1.00 91.31 215 PHE A C 1
ATOM 1705 O O . PHE A 1 215 ? -12.867 -9.495 25.139 1.00 91.31 215 PHE A O 1
ATOM 1712 N N . PHE A 1 216 ? -10.874 -8.552 24.713 1.00 90.31 216 PHE A N 1
ATOM 1713 C CA . PHE A 1 216 ? -11.262 -7.974 23.432 1.00 90.31 216 PHE A CA 1
ATOM 1714 C C . PHE A 1 216 ? -11.720 -9.052 22.447 1.00 90.31 216 PHE A C 1
ATOM 1716 O O . PHE A 1 216 ? -12.758 -8.902 21.805 1.00 90.31 216 PHE A O 1
ATOM 1723 N N . GLN A 1 217 ? -10.975 -10.158 22.362 1.00 92.38 217 GLN A N 1
ATOM 1724 C CA . GLN A 1 217 ? -11.307 -11.291 21.505 1.00 92.38 217 GLN A CA 1
ATOM 1725 C C . GLN A 1 217 ? -12.714 -11.814 21.799 1.00 92.38 217 GLN A C 1
ATOM 1727 O O . GLN A 1 217 ? -13.497 -11.996 20.871 1.00 92.38 217 GLN A O 1
ATOM 1732 N N . VAL A 1 218 ? -13.058 -12.011 23.072 1.00 91.75 218 VAL A N 1
ATOM 1733 C CA . VAL A 1 218 ? -14.370 -12.534 23.465 1.00 91.75 218 VAL A CA 1
ATOM 1734 C C . VAL A 1 218 ? -15.449 -11.462 23.336 1.00 91.75 218 VAL A C 1
ATOM 1736 O O . VAL A 1 218 ? -16.406 -11.656 22.593 1.00 91.75 218 VAL A O 1
ATOM 1739 N N . ALA A 1 219 ? -15.290 -10.317 24.004 1.00 88.19 219 ALA A N 1
ATOM 1740 C CA . ALA A 1 219 ? -16.316 -9.280 24.119 1.00 88.19 219 ALA A CA 1
ATOM 1741 C C . ALA A 1 219 ? -16.710 -8.664 22.770 1.00 88.19 219 ALA A C 1
ATOM 1743 O O . ALA A 1 219 ? -17.871 -8.311 22.571 1.00 88.19 219 ALA A O 1
ATOM 1744 N N . PHE A 1 220 ? -15.763 -8.575 21.833 1.00 87.75 220 PHE A N 1
ATOM 1745 C CA . PHE A 1 220 ? -16.010 -8.064 20.488 1.00 87.75 220 PHE A CA 1
ATOM 1746 C C . PHE A 1 220 ? -16.112 -9.175 19.440 1.00 87.75 220 PHE A C 1
ATOM 1748 O O . PHE A 1 220 ? -16.030 -8.896 18.246 1.00 87.75 220 PHE A O 1
ATOM 1755 N N . HIS A 1 221 ? -16.306 -10.436 19.832 1.00 91.75 221 HIS A N 1
ATOM 1756 C CA . HIS A 1 221 ? -16.513 -11.499 18.854 1.00 91.75 221 HIS A CA 1
ATOM 1757 C C . HIS A 1 221 ? -17.779 -11.212 18.014 1.00 91.75 221 HIS A C 1
ATOM 1759 O O . HIS A 1 221 ? -18.821 -10.895 18.593 1.00 91.75 221 HIS A O 1
ATOM 1765 N N . PRO A 1 222 ? -17.777 -11.375 16.673 1.00 89.00 222 PRO A N 1
ATOM 1766 C CA . PRO A 1 222 ? -18.922 -11.025 15.821 1.00 89.00 222 PRO A CA 1
ATOM 1767 C C . PRO A 1 222 ? -20.243 -11.721 16.188 1.00 89.00 222 PRO A C 1
ATOM 1769 O O . PRO A 1 222 ? -21.320 -11.181 15.942 1.00 89.00 222 PRO A O 1
ATOM 1772 N N . ARG A 1 223 ? -20.182 -12.899 16.828 1.00 89.12 223 ARG A N 1
ATOM 1773 C CA . ARG A 1 223 ? -21.373 -13.594 17.366 1.00 89.12 223 ARG A CA 1
ATOM 1774 C C . ARG A 1 223 ? -22.034 -12.853 18.535 1.00 89.12 223 ARG A C 1
ATOM 1776 O O . ARG A 1 223 ? -23.233 -13.003 18.735 1.00 89.12 223 ARG A O 1
ATOM 1783 N N . LEU A 1 224 ? -21.281 -12.043 19.277 1.00 87.25 224 LEU A N 1
ATOM 1784 C CA . LEU A 1 224 ? -21.766 -11.261 20.416 1.00 87.25 224 LEU A CA 1
ATOM 1785 C C . LEU A 1 224 ? -22.117 -9.817 20.031 1.00 87.25 224 LEU A C 1
ATOM 1787 O O . LEU A 1 224 ? -22.380 -9.007 20.916 1.00 87.25 224 LEU A O 1
ATOM 1791 N N . SER A 1 225 ? -22.164 -9.476 18.734 1.00 80.38 225 SER A N 1
ATOM 1792 C CA . SER A 1 225 ? -22.317 -8.083 18.285 1.00 80.38 225 SER A CA 1
ATOM 1793 C C . SER A 1 225 ? -23.543 -7.390 18.896 1.00 80.38 225 SER A C 1
ATOM 1795 O O . SER A 1 225 ? -23.450 -6.244 19.313 1.00 80.38 225 SER A O 1
ATOM 1797 N N . ARG A 1 226 ? -24.676 -8.098 19.038 1.00 80.56 226 ARG A N 1
ATOM 1798 C CA . ARG A 1 226 ? -25.899 -7.558 19.667 1.00 80.56 226 ARG A CA 1
ATOM 1799 C C . ARG A 1 226 ? -25.686 -7.175 21.133 1.00 80.56 226 ARG A C 1
ATOM 1801 O O . ARG A 1 226 ? -26.133 -6.112 21.551 1.00 80.56 226 ARG A O 1
ATOM 1808 N N . LEU A 1 227 ? -24.991 -8.023 21.890 1.00 82.50 227 LEU A N 1
ATOM 1809 C CA . LEU A 1 227 ? -24.676 -7.766 23.295 1.00 82.50 227 LEU A CA 1
ATOM 1810 C C . LEU A 1 227 ? -23.674 -6.615 23.419 1.00 82.50 227 LEU A C 1
ATOM 1812 O O . LEU A 1 227 ? -23.887 -5.707 24.214 1.00 82.50 227 LEU A O 1
ATOM 1816 N N . ALA A 1 228 ? -22.633 -6.596 22.581 1.00 79.75 228 ALA A N 1
ATOM 1817 C CA . ALA A 1 228 ? -21.638 -5.526 22.572 1.00 79.75 228 ALA A CA 1
ATOM 1818 C C . ALA A 1 228 ? -22.257 -4.152 22.254 1.00 79.75 228 ALA A C 1
ATOM 1820 O O . ALA A 1 228 ? -21.941 -3.164 22.922 1.00 79.75 228 ALA A O 1
ATOM 1821 N N . THR A 1 229 ? -23.170 -4.087 21.277 1.00 76.75 229 THR A N 1
ATOM 1822 C CA . THR A 1 229 ? -23.931 -2.870 20.956 1.00 76.75 229 THR A CA 1
ATOM 1823 C C . THR A 1 229 ? -24.850 -2.464 22.109 1.00 76.75 229 THR A C 1
ATOM 1825 O O . THR A 1 229 ? -24.864 -1.289 22.472 1.00 76.75 229 THR A O 1
ATOM 1828 N N . GLY A 1 230 ? -25.558 -3.417 22.729 1.00 77.19 230 GLY A N 1
ATOM 1829 C CA . GLY A 1 230 ? -26.410 -3.159 23.897 1.00 77.19 230 GLY A CA 1
ATOM 1830 C C . GLY A 1 230 ? -25.635 -2.598 25.095 1.00 77.19 230 GLY A C 1
ATOM 1831 O O . GLY A 1 230 ? -26.087 -1.661 25.743 1.00 77.19 230 GLY A O 1
ATOM 1832 N N . LEU A 1 231 ? -24.414 -3.089 25.321 1.00 80.56 231 LEU A N 1
ATOM 1833 C CA . LEU A 1 231 ? -23.486 -2.596 26.347 1.00 80.56 231 LEU A CA 1
ATOM 1834 C C . LEU A 1 231 ? -22.729 -1.318 25.935 1.00 80.56 231 LEU A C 1
ATOM 1836 O O . LEU A 1 231 ? -21.857 -0.851 26.663 1.00 80.56 231 LEU A O 1
ATOM 1840 N N . ARG A 1 232 ? -23.035 -0.746 24.762 1.00 80.69 232 ARG A N 1
ATOM 1841 C CA . ARG A 1 232 ? -22.417 0.475 24.208 1.00 80.69 232 ARG A CA 1
ATOM 1842 C C . ARG A 1 232 ? -20.887 0.408 24.087 1.00 80.69 232 ARG A C 1
ATOM 1844 O O . ARG A 1 232 ? -20.230 1.449 24.003 1.00 80.69 232 ARG A O 1
ATOM 1851 N N . LEU A 1 233 ? -20.314 -0.796 23.990 1.00 77.25 233 LEU A N 1
ATOM 1852 C CA . LEU A 1 233 ? -18.876 -0.995 23.779 1.00 77.25 233 LEU A CA 1
ATOM 1853 C C . LEU A 1 233 ? -18.368 -0.298 22.497 1.00 77.25 233 LEU A C 1
ATOM 1855 O O . LEU A 1 233 ? -17.360 0.407 22.582 1.00 77.25 233 LEU A O 1
ATOM 1859 N N . PRO A 1 234 ? -19.069 -0.362 21.342 1.00 75.12 234 PRO A N 1
ATOM 1860 C CA . PRO A 1 234 ? -18.724 0.423 20.151 1.00 75.12 234 PRO A CA 1
ATOM 1861 C C . PRO A 1 234 ? -18.537 1.924 20.410 1.00 75.12 234 PRO A C 1
ATOM 1863 O O . PRO A 1 234 ? -17.588 2.532 19.919 1.00 75.12 234 PRO A O 1
ATOM 1866 N N . ALA A 1 235 ? -19.421 2.528 21.210 1.00 72.06 235 ALA A N 1
ATOM 1867 C CA . ALA A 1 235 ? -19.387 3.960 21.496 1.00 72.06 235 ALA A CA 1
ATOM 1868 C C . ALA A 1 235 ? -18.213 4.332 22.415 1.00 72.06 235 ALA A C 1
ATOM 1870 O O . ALA A 1 235 ? -17.518 5.316 22.158 1.00 72.06 235 ALA A O 1
ATOM 1871 N N . LEU A 1 236 ? -17.948 3.519 23.445 1.00 72.00 236 LEU A N 1
ATOM 1872 C CA . LEU A 1 236 ? -16.826 3.714 24.369 1.00 72.00 236 LEU A CA 1
ATOM 1873 C C . LEU A 1 236 ? -15.473 3.664 23.644 1.00 72.00 236 LEU A C 1
ATOM 1875 O O . LEU A 1 236 ? -14.611 4.519 23.861 1.00 72.00 236 LEU A O 1
ATOM 1879 N N . TYR A 1 237 ? -15.290 2.692 22.748 1.00 69.19 237 TYR A N 1
ATOM 1880 C CA . TYR A 1 237 ? -14.031 2.526 22.020 1.00 69.19 237 TYR A CA 1
ATOM 1881 C C . TYR A 1 237 ? -13.914 3.464 20.807 1.00 69.19 237 TYR A C 1
ATOM 1883 O O . TYR A 1 237 ? -12.824 3.976 20.543 1.00 69.19 237 TYR A O 1
ATOM 1891 N N . GLY A 1 238 ? -15.024 3.794 20.137 1.00 63.19 238 GLY A N 1
ATOM 1892 C CA . GLY A 1 238 ? -15.064 4.808 19.078 1.00 63.19 238 GLY A CA 1
ATOM 1893 C C . GLY A 1 238 ? -14.709 6.216 19.579 1.00 63.19 238 GLY A C 1
ATOM 1894 O O . GLY A 1 238 ? -13.943 6.933 18.932 1.00 63.19 238 GLY A O 1
ATOM 1895 N N . ALA A 1 239 ? -15.171 6.598 20.776 1.00 59.62 239 ALA A N 1
ATOM 1896 C CA . ALA A 1 239 ? -14.828 7.883 21.393 1.00 59.62 239 ALA A CA 1
ATOM 1897 C C . ALA A 1 239 ? -13.318 8.017 21.676 1.00 59.62 239 ALA A C 1
ATOM 1899 O O . ALA A 1 239 ? -12.729 9.085 21.481 1.00 59.62 239 ALA A O 1
ATOM 1900 N N . ARG A 1 240 ? -12.666 6.912 22.062 1.00 61.56 240 ARG A N 1
ATOM 1901 C CA . ARG A 1 240 ? -11.221 6.851 22.327 1.00 61.56 240 ARG A CA 1
ATOM 1902 C C . ARG A 1 240 ? -10.387 7.071 21.056 1.00 61.56 240 ARG A C 1
ATOM 1904 O O . ARG A 1 240 ? -9.357 7.739 21.116 1.00 61.56 240 ARG A O 1
ATOM 1911 N N . ALA A 1 241 ? -10.874 6.608 19.900 1.00 56.50 241 ALA A N 1
ATOM 1912 C CA . ALA A 1 241 ? -10.260 6.861 18.591 1.00 56.50 241 ALA A CA 1
ATOM 1913 C C . ALA A 1 241 ? -10.372 8.332 18.134 1.00 56.50 241 ALA A C 1
ATOM 1915 O O . ALA A 1 241 ? -9.515 8.834 17.405 1.00 56.50 241 ALA A O 1
ATOM 1916 N N . GLY A 1 242 ? -11.413 9.049 18.569 1.00 53.28 242 GLY A N 1
ATOM 1917 C CA . GLY A 1 242 ? -11.555 10.488 18.324 1.00 53.28 242 GLY A CA 1
ATOM 1918 C C . GLY A 1 242 ? -10.594 11.344 19.159 1.00 53.28 242 GLY A C 1
ATOM 1919 O O . GLY A 1 242 ? -10.093 12.363 18.678 1.00 53.28 242 GLY A O 1
ATOM 1920 N N . ALA A 1 243 ? -10.307 10.926 20.396 1.00 55.09 243 ALA A N 1
ATOM 1921 C CA . ALA A 1 243 ? -9.427 11.649 21.316 1.00 55.09 243 ALA A CA 1
ATOM 1922 C C . ALA A 1 243 ? -7.958 11.661 20.852 1.00 55.09 243 ALA A C 1
ATOM 1924 O O . ALA A 1 243 ? -7.320 12.713 20.879 1.00 55.09 243 ALA A O 1
ATOM 1925 N N . THR A 1 244 ? -7.443 10.543 20.330 1.00 55.12 244 THR A N 1
ATOM 1926 C CA . THR A 1 244 ? -6.063 10.436 19.814 1.00 55.12 244 THR A CA 1
ATOM 1927 C C . THR A 1 244 ? -5.788 11.331 18.601 1.00 55.12 244 THR A C 1
ATOM 1929 O O . THR A 1 244 ? -4.648 11.744 18.389 1.00 55.12 244 THR A O 1
ATOM 1932 N N . ARG A 1 245 ? -6.813 11.702 17.818 1.00 54.09 245 ARG A N 1
ATOM 1933 C CA . ARG A 1 245 ? -6.653 12.607 16.662 1.00 54.09 245 ARG A CA 1
ATOM 1934 C C . ARG A 1 245 ? -6.570 14.089 17.035 1.00 54.09 245 ARG A C 1
ATOM 1936 O O . ARG A 1 245 ? -6.030 14.857 16.244 1.00 54.09 245 ARG A O 1
ATOM 1943 N N . ARG A 1 246 ? -7.048 14.507 18.218 1.00 52.59 246 ARG A N 1
ATOM 1944 C CA . ARG A 1 246 ? -6.983 15.922 18.649 1.00 52.59 246 ARG A CA 1
ATOM 1945 C C . ARG A 1 246 ? -5.543 16.421 18.817 1.00 52.59 246 ARG A C 1
ATOM 1947 O O . ARG A 1 246 ? -5.270 17.579 18.519 1.00 52.59 246 ARG A O 1
ATOM 1954 N N . GLY A 1 247 ? -4.623 15.543 19.217 1.00 47.12 247 GLY A N 1
ATOM 1955 C CA . GLY A 1 247 ? -3.216 15.883 19.454 1.00 47.12 247 GLY A CA 1
ATOM 1956 C C . GLY A 1 247 ? -2.323 15.979 18.209 1.00 47.12 247 GLY A C 1
ATOM 1957 O O . GLY A 1 247 ? -1.139 16.239 18.361 1.00 47.12 247 GLY A O 1
ATOM 1958 N N . ARG A 1 248 ? -2.832 15.750 16.986 1.00 53.12 248 ARG A N 1
ATOM 1959 C CA . ARG A 1 248 ? -1.991 15.698 15.769 1.00 53.12 248 ARG A CA 1
ATOM 1960 C C . ARG A 1 248 ? -1.739 17.090 15.174 1.00 53.12 248 ARG A C 1
ATOM 1962 O O . ARG A 1 248 ? -2.733 17.732 14.860 1.00 53.12 248 ARG A O 1
ATOM 1969 N N . PRO A 1 249 ? -0.486 17.523 14.923 1.00 41.62 249 PRO A N 1
ATOM 1970 C CA . PRO A 1 249 ? -0.153 18.887 14.475 1.00 41.62 249 PRO A CA 1
ATOM 1971 C C . PRO A 1 249 ? -0.774 19.285 13.132 1.00 41.62 249 PRO A C 1
ATOM 1973 O O . PRO A 1 249 ? -1.170 20.434 12.958 1.00 41.62 249 PRO A O 1
ATOM 1976 N N . ALA A 1 250 ? -0.897 18.334 12.205 1.00 47.16 250 ALA A N 1
ATOM 1977 C CA . ALA A 1 250 ? -1.487 18.519 10.888 1.00 47.16 250 ALA A CA 1
ATOM 1978 C C . ALA A 1 250 ? -2.300 17.280 10.498 1.00 47.16 250 ALA A C 1
ATOM 1980 O O . ALA A 1 250 ? -1.981 16.154 10.894 1.00 47.16 250 ALA A O 1
ATOM 1981 N N . ILE A 1 251 ? -3.354 17.490 9.709 1.00 52.84 251 ILE A N 1
ATOM 1982 C CA . ILE A 1 251 ? -4.126 16.407 9.097 1.00 52.84 251 ILE A CA 1
ATOM 1983 C C . ILE A 1 251 ? -4.041 16.597 7.580 1.00 52.84 251 ILE A C 1
ATOM 1985 O O . ILE A 1 251 ? -4.731 17.472 7.048 1.00 52.84 251 ILE A O 1
ATOM 1989 N N . PRO A 1 252 ? -3.181 15.833 6.882 1.00 44.50 252 PRO A N 1
ATOM 1990 C CA . PRO A 1 252 ? -3.154 15.856 5.430 1.00 44.50 252 PRO A CA 1
ATOM 1991 C C . PRO A 1 252 ? -4.420 15.184 4.890 1.00 44.50 252 PRO A C 1
ATOM 1993 O O . PRO A 1 252 ? -4.826 14.120 5.362 1.00 44.50 252 PRO A O 1
ATOM 1996 N N . GLY A 1 253 ? -5.050 15.819 3.907 1.00 45.72 253 GLY A N 1
ATOM 1997 C CA . GLY A 1 253 ? -6.129 15.243 3.117 1.00 45.72 253 GLY A CA 1
ATOM 1998 C C . GLY A 1 253 ? -5.737 15.262 1.648 1.00 45.72 253 GLY A C 1
ATOM 1999 O O . GLY A 1 253 ? -5.440 16.326 1.108 1.00 45.72 253 GLY A O 1
ATOM 2000 N N . ALA A 1 254 ? -5.742 14.094 1.011 1.00 40.81 254 ALA A N 1
ATOM 2001 C CA . ALA A 1 254 ? -5.640 13.986 -0.436 1.00 40.81 254 ALA A CA 1
ATOM 2002 C C . ALA A 1 254 ? -7.048 13.829 -1.013 1.00 40.81 254 ALA A C 1
ATOM 2004 O O . ALA A 1 254 ? -7.833 13.003 -0.539 1.00 40.81 254 ALA A O 1
ATOM 2005 N N . VAL A 1 255 ? -7.373 14.629 -2.022 1.00 52.16 255 VAL A N 1
ATOM 2006 C CA . VAL A 1 255 ? -8.642 14.537 -2.744 1.00 52.16 255 VAL A CA 1
ATOM 2007 C C . VAL A 1 255 ? -8.319 14.366 -4.216 1.00 52.16 255 VAL A C 1
ATOM 2009 O O . VAL A 1 255 ? -7.644 15.204 -4.812 1.00 52.16 255 VAL A O 1
ATOM 2012 N N . SER A 1 256 ? -8.816 13.284 -4.805 1.00 46.41 256 SER A N 1
ATOM 2013 C CA . SER A 1 256 ? -8.843 13.141 -6.256 1.00 46.41 256 SER A CA 1
ATOM 2014 C C . SER A 1 256 ? -10.170 13.688 -6.768 1.00 46.41 256 SER A C 1
ATOM 2016 O O . SER A 1 256 ? -11.248 13.245 -6.356 1.00 46.41 256 SER A O 1
ATOM 2018 N N . GLU A 1 257 ? -10.103 14.683 -7.647 1.00 39.28 257 GLU A N 1
ATOM 2019 C CA . GLU A 1 257 ? -11.283 15.148 -8.361 1.00 39.28 257 GLU A CA 1
ATOM 2020 C C . GLU A 1 257 ? -11.679 14.103 -9.404 1.00 39.28 257 GLU A C 1
ATOM 2022 O O . GLU A 1 257 ? -10.896 13.751 -10.288 1.00 39.28 257 GLU A O 1
ATOM 2027 N N . ARG A 1 258 ? -12.941 13.657 -9.380 1.00 38.09 258 ARG A N 1
ATOM 2028 C CA . ARG A 1 258 ? -13.521 12.986 -10.548 1.00 38.09 258 ARG A CA 1
ATOM 2029 C C . ARG A 1 258 ? -13.657 14.015 -11.670 1.00 38.09 258 ARG A C 1
ATOM 2031 O O . ARG A 1 258 ? -14.713 14.630 -11.819 1.00 38.09 258 ARG A O 1
ATOM 2038 N N . ARG A 1 259 ? -12.622 14.210 -12.487 1.00 36.16 259 ARG A N 1
ATOM 2039 C CA . ARG A 1 259 ? -12.782 14.965 -13.733 1.00 36.16 259 ARG A CA 1
ATOM 2040 C C . ARG A 1 259 ? -13.700 14.165 -14.656 1.00 36.16 259 ARG A C 1
ATOM 2042 O O . ARG A 1 259 ? -13.303 13.141 -15.203 1.00 36.16 259 ARG A O 1
ATOM 2049 N N . LYS A 1 260 ? -14.944 14.625 -14.839 1.00 29.95 260 LYS A N 1
ATOM 2050 C CA . LYS A 1 260 ? -15.770 14.195 -15.977 1.00 29.95 260 LYS A CA 1
ATOM 2051 C C . LYS A 1 260 ? -14.999 14.564 -17.242 1.00 29.95 260 LYS A C 1
ATOM 2053 O O . LYS A 1 260 ? -14.805 15.748 -17.512 1.00 29.95 260 LYS A O 1
ATOM 2058 N N . CYS A 1 261 ? -14.556 13.571 -18.004 1.00 31.23 261 CYS A N 1
ATOM 2059 C CA . CYS A 1 261 ? -13.972 13.794 -19.319 1.00 31.23 261 CYS A CA 1
ATOM 2060 C C . CYS A 1 261 ? -14.986 14.564 -20.182 1.00 31.23 261 CYS A C 1
ATOM 2062 O O . CYS A 1 261 ? -16.021 14.015 -20.556 1.00 31.23 261 CYS A O 1
ATOM 2064 N N . ARG A 1 262 ? -14.729 15.842 -20.490 1.00 28.00 262 ARG A N 1
ATOM 2065 C CA . ARG A 1 262 ? -15.435 16.510 -21.591 1.00 28.00 262 ARG A CA 1
ATOM 2066 C C . ARG A 1 262 ? -14.911 15.896 -22.885 1.00 28.00 262 ARG A C 1
ATOM 2068 O O . ARG A 1 262 ? -13.708 15.934 -23.135 1.00 28.00 262 ARG A O 1
ATOM 2075 N N . ALA A 1 263 ? -15.807 15.299 -23.666 1.00 27.30 263 ALA A N 1
ATOM 2076 C CA . ALA A 1 263 ? -15.485 14.820 -25.002 1.00 27.30 263 ALA A CA 1
ATOM 2077 C C . ALA A 1 263 ? -14.919 15.983 -25.841 1.00 27.30 263 ALA A C 1
ATOM 2079 O O . ALA A 1 263 ? -15.427 17.104 -25.725 1.00 27.30 263 ALA A O 1
ATOM 2080 N N . PRO A 1 264 ? -13.884 15.762 -26.668 1.00 30.17 264 PRO A N 1
ATOM 2081 C CA . PRO A 1 264 ? -13.455 16.778 -27.614 1.00 30.17 264 PRO A CA 1
ATOM 2082 C C . PRO A 1 264 ? -14.590 17.042 -28.611 1.00 30.17 264 PRO A C 1
ATOM 2084 O O . PRO A 1 264 ? -15.144 16.116 -29.207 1.00 30.17 264 PRO A O 1
ATOM 20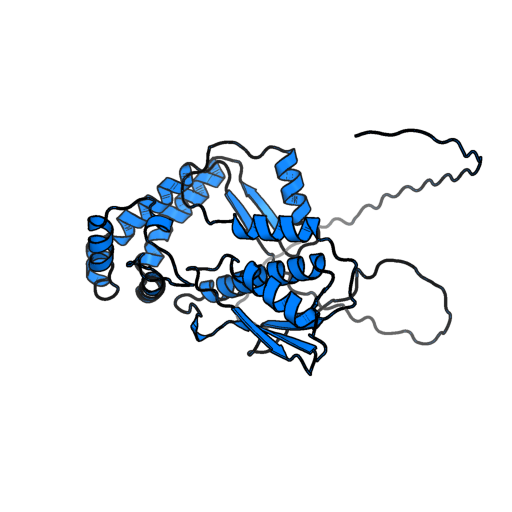87 N N . VAL A 1 265 ? -14.949 18.316 -28.763 1.00 28.78 265 VAL A N 1
ATOM 2088 C CA . VAL A 1 265 ? -15.863 18.787 -29.806 1.00 28.78 265 VAL A CA 1
ATOM 2089 C C . VAL A 1 265 ? -15.214 18.469 -31.153 1.00 28.78 265 VAL A C 1
ATOM 2091 O O . VAL A 1 265 ? -14.121 18.952 -31.443 1.00 28.78 265 VAL A O 1
ATOM 2094 N N . ARG A 1 266 ? -15.854 17.618 -31.962 1.00 25.83 266 ARG A N 1
ATOM 2095 C CA . ARG A 1 266 ? -15.449 17.39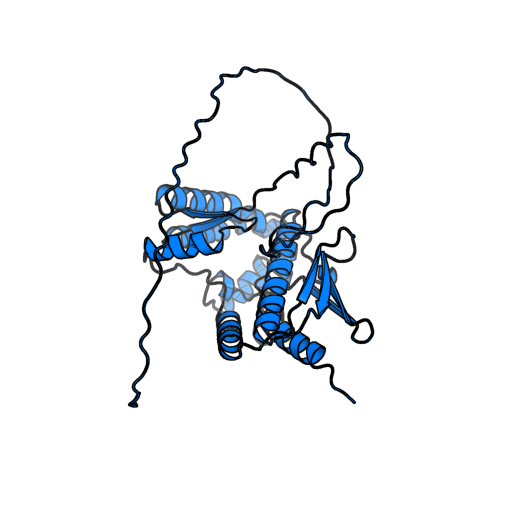3 -33.353 1.00 25.83 266 ARG A CA 1
ATOM 2096 C C . ARG A 1 266 ? -15.811 18.639 -34.161 1.00 25.83 266 ARG A C 1
ATOM 2098 O O . ARG A 1 266 ? -16.994 18.925 -34.315 1.00 25.83 266 ARG A O 1
ATOM 2105 N N . HIS A 1 267 ? -14.816 19.341 -34.694 1.00 25.80 267 HIS A N 1
ATOM 2106 C CA . HIS A 1 267 ? -15.025 20.237 -35.831 1.00 25.80 267 HIS A CA 1
ATOM 2107 C C . HIS A 1 267 ? -14.825 19.443 -37.131 1.00 25.80 267 HIS A C 1
ATOM 2109 O O . HIS A 1 267 ? -13.852 18.690 -37.223 1.00 25.80 267 HIS A O 1
ATOM 2115 N N . PRO A 1 268 ? -15.732 19.549 -38.117 1.00 29.61 268 PRO A N 1
ATOM 2116 C CA . PRO A 1 268 ? -15.534 18.943 -39.422 1.00 29.61 268 PRO A CA 1
ATOM 2117 C C . PRO A 1 268 ? -14.679 19.855 -40.319 1.00 29.61 268 PRO A C 1
ATOM 2119 O O . PRO A 1 268 ? -14.733 21.074 -40.187 1.00 29.61 268 PRO A O 1
ATOM 2122 N N . ALA A 1 269 ? -13.984 19.222 -41.269 1.00 28.09 269 ALA A N 1
ATOM 2123 C CA . ALA A 1 269 ? -13.271 19.785 -42.425 1.00 28.09 269 ALA A CA 1
ATOM 2124 C C . ALA A 1 269 ? -11.845 20.336 -42.202 1.00 28.09 269 ALA A C 1
ATOM 2126 O O . ALA A 1 269 ? -11.642 21.399 -41.630 1.00 28.09 269 ALA A O 1
ATOM 2127 N N . CYS A 1 270 ? -10.844 19.632 -42.743 1.00 26.66 270 CYS A N 1
ATOM 2128 C CA . CYS A 1 270 ? -10.196 20.003 -44.011 1.00 26.66 270 CYS A CA 1
ATOM 2129 C C . CYS A 1 270 ? -9.164 18.937 -44.411 1.00 26.66 270 CYS A C 1
ATOM 2131 O O . CYS A 1 270 ? -8.475 18.373 -43.564 1.00 26.66 270 CYS A O 1
ATOM 2133 N N . GLY A 1 271 ? -9.122 18.626 -45.707 1.00 24.33 271 GLY A N 1
ATOM 2134 C CA . GLY A 1 271 ? -8.245 17.628 -46.311 1.00 24.33 271 GLY A CA 1
ATOM 2135 C C . GLY A 1 271 ? -6.920 18.193 -46.830 1.00 24.33 271 GLY A C 1
ATOM 2136 O O . GLY A 1 271 ? -6.724 19.401 -46.849 1.00 24.33 271 GLY A O 1
ATOM 2137 N N . LEU A 1 272 ? -6.095 17.257 -47.319 1.00 29.66 272 LEU A N 1
ATOM 2138 C CA . LEU A 1 272 ? -4.938 17.397 -48.221 1.00 29.66 272 LEU A CA 1
ATOM 2139 C C . LEU A 1 272 ? -3.736 18.243 -47.751 1.00 29.66 272 LEU A C 1
ATOM 2141 O O . LEU A 1 272 ? -3.839 19.441 -47.528 1.00 29.66 272 LEU A O 1
ATOM 2145 N N . GLY A 1 273 ? -2.548 17.620 -47.765 1.00 23.52 273 GLY A N 1
ATOM 2146 C CA . GLY A 1 273 ? -1.268 18.331 -47.883 1.00 23.52 273 GLY A CA 1
ATOM 2147 C C . GLY A 1 273 ? -0.096 17.682 -47.147 1.00 23.52 273 GLY A C 1
ATOM 2148 O O . GLY A 1 273 ? -0.016 17.730 -45.925 1.00 23.52 273 GLY A O 1
ATOM 2149 N N . VAL A 1 274 ? 0.842 17.114 -47.904 1.00 31.70 274 VAL A N 1
ATOM 2150 C CA . VAL A 1 274 ? 2.176 16.696 -47.444 1.00 31.70 274 VAL A CA 1
ATOM 2151 C C . VAL A 1 274 ? 3.072 17.932 -47.303 1.00 31.70 274 VAL A C 1
ATOM 2153 O O . VAL A 1 274 ? 3.215 18.662 -48.277 1.00 31.70 274 VAL A O 1
ATOM 2156 N N . CYS A 1 275 ? 3.728 18.133 -46.154 1.00 23.45 275 CYS A N 1
ATOM 2157 C CA . CYS A 1 275 ? 5.074 18.724 -46.080 1.00 23.45 275 CYS A CA 1
ATOM 2158 C C . CYS A 1 275 ? 5.694 18.494 -44.692 1.00 23.45 275 CYS A C 1
ATOM 2160 O O . CYS A 1 275 ? 5.039 18.689 -43.670 1.00 23.45 275 CYS A O 1
ATOM 2162 N N . GLY A 1 276 ? 6.951 18.051 -44.663 1.00 26.44 276 GLY A N 1
ATOM 2163 C CA . GLY A 1 276 ? 7.698 17.785 -43.440 1.00 26.44 276 GLY A CA 1
ATOM 2164 C C . GLY A 1 276 ? 8.359 19.031 -42.855 1.00 26.44 276 GLY A C 1
ATOM 2165 O O . GLY A 1 276 ? 8.890 19.866 -43.578 1.00 26.44 276 GLY A O 1
ATOM 2166 N N . SER A 1 277 ? 8.410 19.097 -41.528 1.00 24.77 277 SER A N 1
ATOM 2167 C CA . SER A 1 277 ? 9.457 19.788 -40.773 1.00 24.77 277 SER A CA 1
ATOM 2168 C C . SER A 1 277 ? 9.443 19.302 -39.319 1.00 24.77 277 SER A C 1
ATOM 2170 O O . SER A 1 277 ? 8.410 18.944 -38.757 1.00 24.77 277 SER A O 1
ATOM 2172 N N . ARG A 1 278 ? 10.642 19.183 -38.744 1.00 28.28 278 ARG A N 1
ATOM 2173 C CA . ARG A 1 278 ? 10.906 18.655 -37.402 1.00 28.28 278 ARG A CA 1
ATOM 2174 C C . ARG A 1 278 ? 10.313 19.583 -36.338 1.00 28.28 278 ARG A C 1
ATOM 2176 O O . ARG A 1 278 ? 10.731 20.732 -36.253 1.00 28.28 278 ARG A O 1
ATOM 2183 N N . CYS A 1 279 ? 9.465 19.051 -35.459 1.00 24.47 279 CYS A N 1
ATOM 2184 C CA . CYS A 1 279 ? 9.180 19.651 -34.156 1.00 24.47 279 CYS A CA 1
ATOM 2185 C C . CYS A 1 279 ? 9.697 18.725 -33.055 1.00 24.47 279 CYS A C 1
ATOM 2187 O O . CYS A 1 279 ? 9.172 17.641 -32.815 1.00 24.47 279 CYS A O 1
ATOM 2189 N N . ASN A 1 280 ? 10.779 19.173 -32.425 1.00 28.00 280 ASN A N 1
ATOM 2190 C CA . ASN A 1 280 ? 11.393 18.588 -31.248 1.00 28.00 280 ASN A CA 1
ATOM 2191 C C . ASN A 1 280 ? 10.739 19.216 -30.008 1.00 28.00 280 ASN A C 1
ATOM 2193 O O . ASN A 1 280 ? 11.185 20.264 -29.554 1.00 28.00 280 ASN A O 1
ATOM 2197 N N . THR A 1 281 ? 9.675 18.603 -29.490 1.00 24.69 281 THR A N 1
ATOM 2198 C CA . THR A 1 281 ? 9.132 18.881 -28.150 1.00 24.69 281 THR A CA 1
ATOM 2199 C C . THR A 1 281 ? 8.478 17.620 -27.588 1.00 24.69 281 THR A C 1
ATOM 2201 O O . THR A 1 281 ? 7.501 17.134 -28.144 1.00 24.69 281 THR A O 1
ATOM 2204 N N . GLY A 1 282 ? 9.070 17.120 -26.498 1.00 22.42 282 GLY A N 1
ATOM 2205 C CA . GLY A 1 282 ? 8.508 16.318 -25.402 1.00 22.42 282 GLY A CA 1
ATOM 2206 C C . GLY A 1 282 ? 7.382 15.315 -25.680 1.00 22.42 282 GLY A C 1
ATOM 2207 O O . GLY A 1 282 ? 6.248 15.680 -25.963 1.00 22.42 282 GLY A O 1
ATOM 2208 N N . VAL A 1 283 ? 7.668 14.042 -25.400 1.00 24.47 283 VAL A N 1
ATOM 2209 C CA . VAL A 1 283 ? 6.752 12.881 -25.367 1.00 24.47 283 VAL A CA 1
ATOM 2210 C C . VAL A 1 283 ? 5.755 12.950 -24.177 1.00 24.47 283 VAL A C 1
ATOM 2212 O O . VAL A 1 283 ? 5.437 11.951 -23.549 1.00 24.47 283 VAL A O 1
ATOM 2215 N N . GLY A 1 284 ? 5.259 14.140 -23.824 1.00 25.28 284 GLY A N 1
ATOM 2216 C CA . GLY A 1 284 ? 4.441 14.369 -22.622 1.00 25.28 284 GLY A CA 1
ATOM 2217 C C . GLY A 1 284 ? 2.923 14.440 -22.827 1.00 25.28 284 GLY A C 1
ATOM 2218 O O . GLY A 1 284 ? 2.192 14.323 -21.852 1.00 25.28 284 GLY A O 1
ATOM 2219 N N . ASP A 1 285 ? 2.426 14.600 -24.060 1.00 23.75 285 ASP A N 1
ATOM 2220 C CA . ASP A 1 285 ? 1.044 15.082 -24.281 1.00 23.75 285 ASP A CA 1
ATOM 2221 C C . ASP A 1 285 ? 0.090 14.130 -25.022 1.00 23.75 285 ASP A C 1
ATOM 2223 O O . ASP A 1 285 ? -1.035 14.497 -25.371 1.00 23.75 285 ASP A O 1
ATOM 2227 N N . CYS A 1 286 ? 0.468 12.870 -25.225 1.00 22.11 286 CYS A N 1
ATOM 2228 C CA . CYS A 1 286 ? -0.422 11.875 -25.822 1.00 22.11 286 CYS A CA 1
ATOM 2229 C C . CYS A 1 286 ? -0.754 10.773 -24.819 1.00 22.11 286 CYS A C 1
ATOM 2231 O O . CYS A 1 286 ? 0.014 9.836 -24.687 1.00 22.11 286 CYS A O 1
ATOM 2233 N N . ILE A 1 287 ? -1.899 10.892 -24.137 1.00 23.88 287 ILE A N 1
ATOM 2234 C CA . ILE A 1 287 ? -2.911 9.832 -23.936 1.00 23.88 287 ILE A CA 1
ATOM 2235 C C . ILE A 1 287 ? -4.122 10.495 -23.255 1.00 23.88 287 ILE A C 1
ATOM 2237 O O . ILE A 1 287 ? -4.205 10.691 -22.044 1.00 23.88 287 ILE A O 1
ATOM 2241 N N . ARG A 1 288 ? -5.075 10.905 -24.097 1.00 25.28 288 ARG A N 1
ATOM 2242 C CA . ARG A 1 288 ? -6.422 11.342 -23.724 1.00 25.28 288 ARG A CA 1
ATOM 2243 C C . ARG A 1 288 ? -7.394 10.170 -23.890 1.00 25.28 288 ARG A C 1
ATOM 2245 O O . ARG A 1 288 ? -7.380 9.504 -24.916 1.00 25.28 288 ARG A O 1
ATOM 2252 N N . SER A 1 289 ? -8.318 10.069 -22.932 1.00 24.33 289 SER A N 1
ATOM 2253 C CA . SER A 1 289 ? -9.701 9.585 -23.091 1.00 24.33 289 SER A CA 1
ATOM 2254 C C . SER A 1 289 ? -9.964 8.070 -23.173 1.00 24.33 289 SER A C 1
ATOM 2256 O O . SER A 1 289 ? -9.792 7.449 -24.213 1.00 24.33 289 SER A O 1
ATOM 2258 N N . ALA A 1 290 ? -10.601 7.532 -22.124 1.00 22.66 290 ALA A N 1
ATOM 2259 C CA . ALA A 1 290 ? -11.549 6.416 -22.214 1.00 22.66 290 ALA A CA 1
ATOM 2260 C C . ALA A 1 290 ? -12.647 6.568 -21.134 1.00 22.66 290 ALA A C 1
ATOM 2262 O O . ALA A 1 290 ? -12.390 7.033 -20.028 1.00 22.66 290 ALA A O 1
ATOM 2263 N N . PHE A 1 291 ? -13.888 6.272 -21.519 1.00 24.27 291 PHE A N 1
ATOM 2264 C CA . PHE A 1 291 ? -15.163 6.615 -20.872 1.00 24.27 291 PHE A CA 1
ATOM 2265 C C . PHE A 1 291 ? -15.601 5.658 -19.747 1.00 24.27 291 PHE A C 1
ATOM 2267 O O . PHE A 1 291 ? -15.312 4.472 -19.817 1.00 24.27 291 PHE A O 1
ATOM 2274 N N . TRP A 1 292 ? -16.501 6.129 -18.865 1.00 25.28 292 TRP A N 1
ATOM 2275 C CA . TRP A 1 292 ? -17.810 5.475 -18.674 1.00 25.28 292 TRP A CA 1
ATOM 2276 C C . TRP A 1 292 ? -18.884 6.450 -18.168 1.00 25.28 292 TRP A C 1
ATOM 2278 O O . TRP A 1 292 ? -18.658 7.271 -17.277 1.00 25.28 292 TRP A O 1
ATOM 2288 N N . CYS A 1 293 ? -20.059 6.349 -18.787 1.00 20.36 293 CYS A N 1
ATOM 2289 C CA . CYS A 1 293 ? -21.291 7.060 -18.480 1.00 20.36 293 CYS A CA 1
ATOM 2290 C C . CYS A 1 293 ? -22.249 6.034 -17.866 1.00 20.36 293 CYS A C 1
ATOM 2292 O O . CYS A 1 293 ? -22.514 5.016 -18.497 1.00 20.36 293 CYS A O 1
ATOM 2294 N N . ASN A 1 294 ? -22.767 6.280 -16.663 1.00 22.41 294 ASN A N 1
ATOM 2295 C CA . ASN A 1 294 ? -23.958 5.580 -16.195 1.00 22.41 294 ASN A CA 1
ATOM 2296 C C . ASN A 1 294 ? -24.792 6.544 -15.344 1.00 22.41 294 ASN A C 1
ATOM 2298 O O . ASN A 1 294 ? -24.343 7.045 -14.312 1.00 22.41 294 ASN A O 1
ATOM 2302 N N . THR A 1 295 ? -25.976 6.877 -15.844 1.00 22.36 295 THR A N 1
ATOM 2303 C CA . THR A 1 295 ? -26.907 7.861 -15.286 1.00 22.36 295 THR A CA 1
ATOM 2304 C C . THR A 1 295 ? -28.030 7.140 -14.548 1.00 22.36 295 THR A C 1
ATOM 2306 O O . THR A 1 295 ? -28.654 6.262 -15.142 1.00 22.36 295 THR A O 1
ATOM 2309 N N . PRO A 1 296 ? -28.435 7.589 -13.350 1.00 23.88 296 PRO A N 1
ATOM 2310 C CA . PRO A 1 296 ? -29.813 7.446 -12.904 1.00 23.88 296 PRO A CA 1
ATOM 2311 C C . PRO A 1 296 ? -30.607 8.720 -13.232 1.00 23.88 296 PRO A C 1
ATOM 2313 O O . PRO A 1 296 ? -30.121 9.844 -13.108 1.00 23.88 296 PRO A O 1
ATOM 2316 N N . ARG A 1 297 ? -31.843 8.515 -13.692 1.00 22.17 297 ARG A N 1
ATOM 2317 C CA . ARG A 1 297 ? -32.861 9.522 -14.031 1.00 22.17 297 ARG A CA 1
ATOM 2318 C C . ARG A 1 297 ? -33.374 10.310 -12.804 1.00 22.17 297 ARG A C 1
ATOM 2320 O O . ARG A 1 297 ? -33.499 9.723 -11.735 1.00 22.17 297 ARG A O 1
ATOM 2327 N N . ARG A 1 298 ? -33.882 11.529 -13.106 1.00 23.70 298 ARG A N 1
ATOM 2328 C CA . ARG A 1 298 ? -34.947 12.349 -12.443 1.00 23.70 298 ARG A CA 1
ATOM 2329 C C . ARG A 1 298 ? -34.494 13.234 -11.252 1.00 23.70 298 ARG A C 1
ATOM 2331 O O . ARG A 1 298 ? -33.659 12.794 -10.485 1.00 23.70 298 ARG A O 1
ATOM 2338 N N . VAL A 1 299 ? -34.947 14.482 -11.014 1.00 24.19 299 VAL A N 1
ATOM 2339 C CA . VAL A 1 299 ? -36.039 15.372 -11.504 1.00 24.19 299 VAL A CA 1
ATOM 2340 C C . VAL A 1 299 ? -35.544 16.843 -11.519 1.00 24.19 299 VAL A C 1
ATOM 2342 O O . VAL A 1 299 ? -34.624 17.196 -10.789 1.00 24.19 299 VAL A O 1
ATOM 2345 N N . ALA A 1 300 ? -36.157 17.686 -12.354 1.00 23.00 300 ALA A N 1
ATOM 2346 C CA . ALA A 1 300 ? -35.913 19.122 -12.530 1.00 23.00 300 ALA A CA 1
ATOM 2347 C C . ALA A 1 300 ? -36.384 20.036 -11.369 1.00 23.00 300 ALA A C 1
ATOM 2349 O O . ALA A 1 300 ? -37.400 19.760 -10.743 1.00 23.00 300 ALA A O 1
ATOM 2350 N N . SER A 1 301 ? -35.691 21.168 -11.168 1.00 23.52 301 SER A N 1
ATOM 2351 C CA . SER A 1 301 ? -36.237 22.532 -10.925 1.00 23.52 301 SER A CA 1
ATOM 2352 C C . SER A 1 301 ? -35.051 23.524 -10.861 1.00 23.52 301 SER A C 1
ATOM 2354 O O . SER A 1 301 ? -34.110 23.332 -10.101 1.00 23.52 301 SER A O 1
ATOM 2356 N N . SER A 1 302 ? -34.819 24.299 -11.926 1.00 23.11 302 SER A N 1
ATOM 2357 C CA . SER A 1 302 ? -35.111 25.741 -12.072 1.00 23.11 302 SER A CA 1
ATOM 2358 C C . SER A 1 302 ? -34.414 26.677 -11.064 1.00 23.11 302 SER A C 1
ATOM 2360 O O . SER A 1 302 ? -34.895 26.838 -9.949 1.00 23.11 302 SER A O 1
ATOM 2362 N N . GLN A 1 303 ? -33.343 27.363 -11.485 1.00 24.28 303 GLN A N 1
ATOM 2363 C CA . GLN A 1 303 ? -33.330 28.808 -11.804 1.00 24.28 303 GLN A CA 1
ATOM 2364 C C . GLN A 1 303 ? -31.884 29.315 -12.047 1.00 24.28 303 GLN A C 1
ATOM 2366 O O . GLN A 1 303 ? -30.964 29.068 -11.274 1.00 24.28 303 GLN A O 1
ATOM 2371 N N . GLN A 1 304 ? -31.711 29.994 -13.182 1.00 24.08 304 GLN A N 1
ATOM 2372 C CA . GLN A 1 304 ? -30.595 30.869 -13.600 1.00 24.08 304 GLN A CA 1
ATOM 2373 C C . GLN A 1 304 ? -30.886 32.324 -13.113 1.00 24.08 304 GLN A C 1
ATOM 2375 O O . GLN A 1 304 ? -32.000 32.508 -12.619 1.00 24.08 304 GLN A O 1
ATOM 2380 N N . PRO A 1 305 ? -30.019 33.369 -13.270 1.00 32.34 305 PRO A N 1
ATOM 2381 C CA . PRO A 1 305 ? -29.013 33.544 -14.331 1.00 32.34 305 PRO A CA 1
ATOM 2382 C C . PRO A 1 305 ? -27.646 34.197 -13.985 1.00 32.34 305 PRO A C 1
ATOM 2384 O O . PRO A 1 305 ? -27.471 34.977 -13.057 1.00 32.34 305 PRO A O 1
ATOM 2387 N N . TRP A 1 306 ? -26.691 33.861 -14.856 1.00 22.09 306 TRP A N 1
ATOM 2388 C CA . TRP A 1 306 ? -25.590 34.626 -15.461 1.00 22.09 306 TRP A CA 1
ATOM 2389 C C . TRP A 1 306 ? -25.311 36.084 -15.046 1.00 22.09 306 TRP A C 1
ATOM 2391 O O . TRP A 1 306 ? -26.155 36.956 -15.235 1.00 22.09 306 TRP A O 1
ATOM 2401 N N . ARG A 1 307 ? -24.028 36.374 -14.759 1.00 22.97 307 ARG A N 1
ATOM 2402 C CA . ARG A 1 307 ? -23.311 37.556 -15.281 1.00 22.97 307 ARG A CA 1
ATOM 2403 C C . ARG A 1 307 ? -21.863 37.217 -15.670 1.00 22.97 307 ARG A C 1
ATOM 2405 O O . ARG A 1 307 ? -21.201 36.388 -15.060 1.00 22.97 307 ARG A O 1
ATOM 2412 N N . SER A 1 308 ? -21.460 37.864 -16.753 1.00 24.92 308 SER A N 1
ATOM 2413 C CA . SER A 1 308 ? -20.278 37.769 -17.614 1.00 24.92 308 SER A CA 1
ATOM 2414 C C . SER A 1 308 ? -18.997 38.417 -17.071 1.00 24.92 308 SER A C 1
ATOM 2416 O O . SER A 1 308 ? -19.095 39.482 -16.468 1.00 24.92 308 SER A O 1
ATOM 2418 N N . ALA A 1 309 ? -17.820 37.899 -17.455 1.00 23.94 309 ALA A N 1
ATOM 2419 C CA . ALA A 1 309 ? -16.670 38.708 -17.900 1.00 23.94 309 ALA A CA 1
ATOM 2420 C C . ALA A 1 309 ? -15.614 37.844 -18.632 1.00 23.94 309 ALA A C 1
ATOM 2422 O O . ALA A 1 309 ? -15.246 36.766 -18.173 1.00 23.94 309 ALA A O 1
ATOM 2423 N N . LEU A 1 310 ? -15.175 38.339 -19.792 1.00 24.80 310 LEU A N 1
ATOM 2424 C CA . LEU A 1 310 ? -14.171 37.805 -20.728 1.00 24.80 310 LEU A CA 1
ATOM 2425 C C . LEU A 1 310 ? -12.714 38.102 -20.277 1.00 24.80 310 LEU A C 1
ATOM 2427 O O . LEU A 1 310 ? -12.524 38.889 -19.350 1.00 24.80 310 LEU A O 1
ATOM 2431 N N . PRO A 1 311 ? -11.684 37.495 -20.914 1.00 26.55 311 PRO A N 1
ATOM 2432 C CA . PRO A 1 311 ? -10.306 37.466 -20.417 1.00 26.55 311 PRO A CA 1
ATOM 2433 C C . PRO A 1 311 ? -9.453 38.641 -20.921 1.00 26.55 311 PRO A C 1
ATOM 2435 O O . PRO A 1 311 ? -9.690 39.183 -22.000 1.00 26.55 311 PRO A O 1
ATOM 2438 N N . ARG A 1 312 ? -8.398 38.991 -20.174 1.00 23.05 312 ARG A N 1
ATOM 2439 C CA . ARG A 1 312 ? -7.308 39.857 -20.647 1.00 23.05 312 ARG A CA 1
ATOM 2440 C C . ARG A 1 312 ? -6.014 39.057 -20.774 1.00 23.05 312 ARG A C 1
ATOM 2442 O O . ARG A 1 312 ? -5.486 38.558 -19.786 1.00 23.05 312 ARG A O 1
ATOM 2449 N N . CYS A 1 313 ? -5.530 38.967 -22.009 1.00 20.92 313 CYS A N 1
ATOM 2450 C CA . CYS A 1 313 ? -4.169 38.598 -22.375 1.00 20.92 313 CYS A CA 1
ATOM 2451 C C . CYS A 1 313 ? -3.177 39.662 -21.889 1.00 20.92 313 CYS A C 1
ATOM 2453 O O . CYS A 1 313 ? -3.469 40.847 -22.025 1.00 20.92 313 CYS A O 1
ATOM 2455 N N . PHE A 1 314 ? -1.989 39.249 -21.447 1.00 22.62 314 PHE A N 1
ATOM 2456 C CA . PHE A 1 314 ? -0.769 40.056 -21.533 1.00 22.62 314 PHE A CA 1
ATOM 2457 C C . PHE A 1 314 ? 0.444 39.126 -21.698 1.00 22.62 314 PHE A C 1
ATOM 2459 O O . PHE A 1 314 ? 0.776 38.352 -20.805 1.00 22.62 314 PHE A O 1
ATOM 2466 N N . LEU A 1 315 ? 1.072 39.200 -22.875 1.00 24.75 315 LEU A N 1
ATOM 2467 C CA . LEU A 1 315 ? 2.498 38.922 -23.080 1.00 24.75 315 LEU A CA 1
ATOM 2468 C C . LEU A 1 315 ? 3.292 40.162 -22.620 1.00 24.75 315 LEU A C 1
ATOM 2470 O O . LEU A 1 315 ? 2.730 41.260 -22.582 1.00 24.75 315 LEU A O 1
ATOM 2474 N N . PRO A 1 316 ? 4.600 40.028 -22.357 1.00 24.69 316 PRO A N 1
ATOM 2475 C CA . PRO A 1 316 ? 5.516 40.515 -23.383 1.00 24.69 316 PRO A CA 1
ATOM 2476 C C . PRO A 1 316 ? 6.706 39.590 -23.653 1.00 24.69 316 PRO A C 1
ATOM 2478 O O . PRO A 1 316 ? 7.210 38.877 -22.788 1.00 24.69 316 PRO A O 1
ATOM 2481 N N . ALA A 1 317 ? 7.147 39.663 -24.905 1.00 24.38 317 ALA A N 1
ATOM 2482 C CA . ALA A 1 317 ? 8.421 39.184 -25.397 1.00 24.38 317 ALA A CA 1
ATOM 2483 C C . ALA A 1 317 ? 9.520 40.226 -25.141 1.00 24.38 317 ALA A C 1
ATOM 2485 O O . ALA A 1 317 ? 9.279 41.419 -25.304 1.00 24.38 317 ALA A O 1
ATOM 2486 N N . SER A 1 318 ? 10.739 39.760 -24.884 1.00 26.25 318 SER A N 1
ATOM 2487 C CA . SER A 1 318 ? 11.953 40.373 -25.432 1.00 26.25 318 SER A CA 1
ATOM 2488 C C . SER A 1 318 ? 13.106 39.384 -25.300 1.00 26.25 318 SER A C 1
ATOM 2490 O O . SER A 1 318 ? 13.595 39.110 -24.207 1.00 26.25 318 SER A O 1
ATOM 2492 N N . ALA A 1 319 ? 13.491 38.827 -26.444 1.00 24.25 319 ALA A N 1
ATOM 2493 C CA . ALA A 1 319 ? 14.733 38.112 -26.644 1.00 24.25 319 ALA A CA 1
ATOM 2494 C C . ALA A 1 319 ? 15.864 39.118 -26.887 1.00 24.25 319 ALA A C 1
ATOM 2496 O O . ALA A 1 319 ? 15.687 40.067 -27.648 1.00 24.25 319 ALA A O 1
ATOM 2497 N N . THR A 1 320 ? 17.039 38.846 -26.331 1.00 25.36 320 THR A N 1
ATOM 2498 C CA . THR A 1 320 ? 18.315 39.318 -26.872 1.00 25.36 320 THR A CA 1
ATOM 2499 C C . THR A 1 320 ? 19.322 38.177 -26.782 1.00 25.36 320 THR A C 1
ATOM 2501 O O . THR A 1 320 ? 19.778 37.792 -25.709 1.00 25.36 320 THR A O 1
ATOM 2504 N N . CYS A 1 321 ? 19.646 37.611 -27.945 1.00 22.80 321 CYS A N 1
ATOM 2505 C CA . CYS A 1 321 ? 20.889 36.887 -28.163 1.00 22.80 321 CYS A CA 1
ATOM 2506 C C . CYS A 1 321 ? 22.041 37.894 -28.195 1.00 22.80 321 CYS A C 1
ATOM 2508 O O . CYS A 1 321 ? 21.929 38.922 -28.860 1.00 22.80 321 CYS A O 1
ATOM 2510 N N . ASN A 1 322 ? 23.175 37.551 -27.586 1.00 25.77 322 ASN A N 1
ATOM 2511 C CA . ASN A 1 322 ? 24.461 37.950 -28.138 1.00 25.77 322 ASN A CA 1
ATOM 2512 C C . ASN A 1 322 ? 25.504 36.853 -27.907 1.00 25.77 322 ASN A C 1
ATOM 2514 O O . ASN A 1 322 ? 25.586 36.261 -26.832 1.00 25.77 322 ASN A O 1
ATOM 2518 N N . ASN A 1 323 ? 26.236 36.560 -28.977 1.00 26.86 323 ASN A N 1
ATOM 2519 C CA . ASN A 1 323 ? 27.253 35.525 -29.090 1.00 26.86 323 ASN A CA 1
ATOM 2520 C C . ASN A 1 323 ? 28.616 36.013 -28.584 1.00 26.86 323 ASN A C 1
ATOM 2522 O O . ASN A 1 323 ? 28.978 37.165 -28.802 1.00 26.86 323 ASN A O 1
ATOM 2526 N N . GLY A 1 324 ? 29.417 35.058 -28.104 1.00 24.14 324 GLY A N 1
ATOM 2527 C CA . GLY A 1 324 ? 30.851 35.000 -28.394 1.00 24.14 324 GLY A CA 1
ATOM 2528 C C . GLY A 1 324 ? 31.793 35.434 -27.273 1.00 24.14 324 GLY A C 1
ATOM 2529 O O . GLY A 1 324 ? 31.953 36.618 -27.021 1.00 24.14 324 GLY A O 1
ATOM 2530 N N . ALA A 1 325 ? 32.507 34.473 -26.685 1.00 26.33 325 ALA A N 1
ATOM 2531 C CA . ALA A 1 325 ? 33.960 34.347 -26.848 1.00 26.33 325 ALA A CA 1
ATOM 2532 C C . ALA A 1 325 ? 34.481 33.131 -26.065 1.00 26.33 325 ALA A C 1
ATOM 2534 O O . ALA A 1 325 ? 34.022 32.811 -24.973 1.00 26.33 325 ALA A O 1
ATOM 2535 N N . ALA A 1 326 ? 35.423 32.434 -26.688 1.00 26.92 326 ALA A N 1
ATOM 2536 C CA . ALA A 1 326 ? 36.092 31.241 -26.204 1.00 26.92 326 ALA A CA 1
ATOM 2537 C C . ALA A 1 326 ? 37.029 31.522 -25.020 1.00 26.92 326 ALA A C 1
ATOM 2539 O O . ALA A 1 326 ? 37.679 32.561 -25.011 1.00 26.92 326 ALA A O 1
ATOM 2540 N N . GLN A 1 327 ? 37.178 30.545 -24.115 1.00 26.05 327 GLN A N 1
ATOM 2541 C CA . GLN A 1 327 ? 38.463 30.151 -23.513 1.00 26.05 327 GLN A CA 1
ATOM 2542 C C . GLN A 1 327 ? 38.303 28.876 -22.654 1.00 26.05 327 GLN A C 1
ATOM 2544 O O . GLN A 1 327 ? 37.524 28.809 -21.709 1.00 26.05 327 GLN A O 1
ATOM 2549 N N . ARG A 1 328 ? 39.065 27.846 -23.024 1.00 26.09 328 ARG A N 1
ATOM 2550 C CA . ARG A 1 328 ? 39.600 26.744 -22.200 1.00 26.09 328 ARG A CA 1
ATOM 2551 C C . ARG A 1 328 ? 41.122 26.753 -22.452 1.00 26.09 328 ARG A C 1
ATOM 2553 O O . ARG A 1 328 ? 41.502 27.300 -23.491 1.00 26.09 328 ARG A O 1
ATOM 2560 N N . PRO A 1 329 ? 41.971 26.062 -21.670 1.00 38.59 329 PRO A N 1
ATOM 2561 C CA . PRO A 1 329 ? 41.730 25.297 -20.438 1.00 38.59 329 PRO A CA 1
ATOM 2562 C C . PRO A 1 329 ? 42.667 25.739 -19.288 1.00 38.59 329 PRO A C 1
ATOM 2564 O O . PRO A 1 329 ? 43.549 26.555 -19.503 1.00 38.59 329 PRO A O 1
ATOM 2567 N N . ASP A 1 330 ? 42.495 25.192 -18.081 1.00 25.25 330 ASP A N 1
ATOM 2568 C CA . ASP A 1 330 ? 43.614 24.555 -17.372 1.00 25.25 330 ASP A CA 1
ATOM 2569 C C . ASP A 1 330 ? 43.151 23.750 -16.155 1.00 25.25 330 ASP A C 1
ATOM 2571 O O . ASP A 1 330 ? 42.089 23.967 -15.572 1.00 25.25 330 ASP A O 1
ATOM 2575 N N . ALA A 1 331 ? 43.942 22.719 -15.886 1.00 24.97 331 ALA A N 1
ATOM 2576 C CA . ALA A 1 331 ? 43.695 21.612 -14.985 1.00 24.97 331 ALA A CA 1
ATOM 2577 C C . ALA A 1 331 ? 44.063 21.916 -13.519 1.00 24.97 331 ALA A C 1
ATOM 2579 O O . ALA A 1 331 ? 44.724 22.904 -13.225 1.00 24.97 331 ALA A O 1
ATOM 2580 N N . VAL A 1 332 ? 43.721 20.947 -12.653 1.00 26.59 332 VAL A N 1
ATOM 2581 C CA . VAL A 1 332 ? 44.438 20.458 -11.447 1.00 26.59 332 VAL A CA 1
ATOM 2582 C C . VAL A 1 332 ? 43.550 20.410 -10.190 1.00 26.59 332 VAL A C 1
ATOM 2584 O O . VAL A 1 332 ? 43.104 21.430 -9.688 1.00 26.59 332 VAL A O 1
ATOM 2587 N N . GLY A 1 333 ? 43.423 19.199 -9.618 1.00 24.09 333 GLY A N 1
ATOM 2588 C CA . GLY A 1 333 ? 43.629 19.007 -8.171 1.00 24.09 333 GLY A CA 1
ATOM 2589 C C . GLY A 1 333 ? 42.445 18.621 -7.267 1.00 24.09 333 GLY A C 1
ATOM 2590 O O . GLY A 1 333 ? 41.813 19.486 -6.689 1.00 24.09 333 GLY A O 1
ATOM 2591 N N . LYS A 1 334 ? 42.265 17.301 -7.084 1.00 21.97 334 LYS A N 1
ATOM 2592 C CA . LYS A 1 334 ? 42.148 16.513 -5.823 1.00 21.97 334 LYS A CA 1
ATOM 2593 C C . LYS A 1 334 ? 41.333 16.995 -4.592 1.00 21.97 334 LYS A C 1
ATOM 2595 O O . LYS A 1 334 ? 41.553 18.080 -4.078 1.00 21.97 334 LYS A O 1
ATOM 2600 N N . ALA A 1 335 ? 40.684 15.974 -3.994 1.00 22.83 335 ALA A N 1
ATOM 2601 C CA . ALA A 1 335 ? 40.260 15.778 -2.588 1.00 22.83 335 ALA A CA 1
ATOM 2602 C C . ALA A 1 335 ? 39.012 16.581 -2.156 1.00 22.83 335 ALA A C 1
ATOM 2604 O O . ALA A 1 335 ? 38.979 17.789 -2.329 1.00 22.83 335 ALA A O 1
ATOM 2605 N N . PHE A 1 336 ? 37.930 16.010 -1.616 1.00 31.88 336 PHE A N 1
ATOM 2606 C CA . PHE A 1 336 ? 37.697 14.787 -0.832 1.00 31.88 336 PHE A CA 1
ATOM 2607 C C . PHE A 1 336 ? 36.403 14.075 -1.247 1.00 31.88 336 PHE A C 1
ATOM 2609 O O . PHE A 1 336 ? 35.516 14.763 -1.801 1.00 31.88 336 PHE A O 1
#

InterPro domains:
  IPR000415 Nitroreductase-like [G3DSA:3.40.109.10] (106-270)
  IPR000415 Nitroreductase-like [SSF55469] (8-37)

pLDDT: mean 72.46, std 28.44, range [20.36, 98.75]

Organism: Serratia marcescens (NCBI:txid615)

Sequence (336 aa):
MTQDLFAAALQQAVDIARQAPSSHNCQPWSLHYDADARCGRLAIDRRRALQSLPSLEREMLMSCGIFFEYLSALLNCAGSPLAWRWENGPTHLLSFAPAAPAAPDRAAHRQLAQLIGERHTARAAYQPTPINEAQRMQLQTLFDGTASSLSIAGDERARRRVAQLTARHAALDFSDRQAWRETYQYIRFNERQPTDDGFHLHHLFGPVSPAFKRFFQVAFHPRLSRLATGLRLPALYGARAGATRRGRPAIPGAVSERRKCRAPVRHPACGLGVCGSRCNTGVGDCIRSAFWCNTPRRVASSQQPWRSALPRCFLPASATCNNGAAQRPDAVGKAF